Protein AF-A0AAD6VHH3-F1 (afdb_monomer)

Mean predicted aligned error: 19.62 Å

Radius of gyration: 30.26 Å; Cα contacts (8 Å, |Δi|>4): 381; chains: 1; bounding box: 53×114×78 Å

Organism: NCBI:txid153505

Sequence (280 aa):
MLSYKTVFFALLSSSLALPIRRAPEAAPAANIGNFGKCSIPQIEFATGFDGRKETSFQPVDKTSYNHGSAQAIGIITQFICDTLTNSCGADATAKTTCANAQAAANTGAPKTGVQADLFNAVFGIQTNFAAVAAVDDQGNIIAGSTGGSVSVAATAAATTSVAPAAATSAAAAPTAAATTSVAPAAATSAAASSSTGAASSSANVQAFTGALGGISAPAVTPGGKGFIVDGSEFIQEAGALGRSCDEQHNGCANAANAGAGFAVSDCDAQNNACHAAIPA

Secondary structure (DSSP, 8-state):
------------------------PPPPPP-----TTSPPP-EEEEE-GGG-SSEEEEES-TTTS----BSSHHHHHHHHHHHIIIII---HHHHHHHHHHHHHHHHSPTTSHHHHHHHHHHTT----GGGSPPB-TTS-B-TT------------------PPPP-----------------------------------S---------GGG-PPPPEEEETTEEEETTEEESSHHHHHHHHHHHHHHHHHHHHHTT-SS-HHHHHHHHHHHHHTS--

Structure (mmCIF, N/CA/C/O backbone):
data_AF-A0AAD6VHH3-F1
#
_entry.id   AF-A0AAD6VHH3-F1
#
loop_
_atom_site.group_PDB
_atom_site.id
_atom_site.type_symbol
_atom_site.label_atom_id
_atom_site.label_alt_id
_atom_site.label_comp_id
_atom_site.label_asym_id
_atom_site.label_entity_id
_atom_site.label_seq_id
_atom_site.pdbx_PDB_ins_code
_atom_site.Cartn_x
_atom_site.Cartn_y
_atom_site.Cartn_z
_atom_site.occupancy
_atom_site.B_iso_or_equiv
_atom_site.auth_seq_id
_atom_site.auth_comp_id
_atom_site.auth_asym_id
_atom_site.auth_atom_id
_atom_site.pdbx_PDB_model_num
ATOM 1 N N . MET A 1 1 ? 13.495 -91.808 38.664 1.00 45.31 1 MET A N 1
ATOM 2 C CA . MET A 1 1 ? 13.277 -90.484 39.283 1.00 45.31 1 MET A CA 1
ATOM 3 C C . MET A 1 1 ? 14.048 -89.451 38.475 1.00 45.31 1 MET A C 1
ATOM 5 O O . MET A 1 1 ? 15.235 -89.285 38.702 1.00 45.31 1 MET A O 1
ATOM 9 N N . LEU A 1 2 ? 13.415 -88.823 37.484 1.00 40.94 2 LEU A N 1
ATOM 10 C CA . LEU A 1 2 ? 13.990 -87.687 36.760 1.00 40.94 2 LEU A CA 1
ATOM 11 C C . LEU A 1 2 ? 12.837 -86.718 36.486 1.00 40.94 2 LEU A C 1
ATOM 13 O O . LEU A 1 2 ? 11.941 -87.007 35.700 1.00 40.94 2 LEU A O 1
ATOM 17 N N . SER A 1 3 ? 12.803 -85.643 37.269 1.00 55.62 3 SER A N 1
ATOM 18 C CA . SER A 1 3 ? 11.734 -84.648 37.302 1.00 55.62 3 SER A CA 1
ATOM 19 C C . SER A 1 3 ? 12.081 -83.538 36.310 1.00 55.62 3 SER A C 1
ATOM 21 O O . SER A 1 3 ? 12.986 -82.747 36.569 1.00 55.62 3 SER A O 1
ATOM 23 N N . TYR A 1 4 ? 11.418 -83.512 35.151 1.00 45.47 4 TYR A N 1
ATOM 24 C CA . TYR A 1 4 ? 11.570 -82.434 34.172 1.00 45.47 4 TYR A CA 1
ATOM 25 C C . TYR A 1 4 ? 10.613 -81.300 34.544 1.00 45.47 4 TYR A C 1
ATOM 27 O O . TYR A 1 4 ? 9.395 -81.399 34.412 1.00 45.47 4 TYR A O 1
ATOM 35 N N . LYS A 1 5 ? 11.192 -80.237 35.092 1.00 52.03 5 LYS A N 1
ATOM 36 C CA . LYS A 1 5 ? 10.504 -79.048 35.583 1.00 52.03 5 LYS A CA 1
ATOM 37 C C . LYS A 1 5 ? 10.330 -78.090 34.400 1.00 52.03 5 LYS A C 1
ATOM 39 O O . LYS A 1 5 ? 11.276 -77.418 34.001 1.00 52.03 5 LYS A O 1
ATOM 44 N N . THR A 1 6 ? 9.140 -78.076 33.805 1.00 62.44 6 THR A N 1
ATOM 45 C CA . THR A 1 6 ? 8.767 -77.154 32.724 1.00 62.44 6 THR A CA 1
ATOM 46 C C . THR A 1 6 ? 8.760 -75.720 33.256 1.00 62.44 6 THR A C 1
ATOM 48 O O . THR A 1 6 ? 7.946 -75.369 34.108 1.00 62.44 6 THR A O 1
ATOM 51 N N . VAL A 1 7 ? 9.691 -74.895 32.778 1.00 58.44 7 VAL A N 1
ATOM 52 C CA . VAL A 1 7 ? 9.758 -73.461 33.081 1.00 58.44 7 VAL A CA 1
ATOM 53 C C . VAL A 1 7 ? 8.761 -72.733 32.180 1.00 58.44 7 VAL A C 1
ATOM 55 O O . VAL A 1 7 ? 8.926 -72.685 30.964 1.00 58.44 7 VAL A O 1
ATOM 58 N N . PHE A 1 8 ? 7.713 -72.181 32.792 1.00 50.03 8 PHE A N 1
ATOM 59 C CA . PHE A 1 8 ? 6.777 -71.245 32.173 1.00 50.03 8 PHE A CA 1
ATOM 60 C C . PHE A 1 8 ? 7.511 -69.931 31.858 1.00 50.03 8 PHE A C 1
ATOM 62 O O . PHE A 1 8 ? 7.879 -69.192 32.770 1.00 50.03 8 PHE A O 1
ATOM 69 N N . PHE A 1 9 ? 7.722 -69.633 30.575 1.00 48.81 9 PHE A N 1
ATOM 70 C CA . PHE A 1 9 ? 8.203 -68.329 30.116 1.00 48.81 9 PHE A CA 1
ATOM 71 C C . PHE A 1 9 ? 6.983 -67.442 29.832 1.00 48.81 9 PHE A C 1
ATOM 73 O O . PHE A 1 9 ? 6.316 -67.586 28.808 1.00 48.81 9 PHE A O 1
ATOM 80 N N . ALA A 1 10 ? 6.644 -66.564 30.776 1.00 52.03 10 ALA A N 1
ATOM 81 C CA . ALA A 1 10 ? 5.606 -65.557 30.597 1.00 52.03 10 ALA A CA 1
ATOM 82 C C . ALA A 1 10 ? 6.143 -64.424 29.706 1.00 52.03 10 ALA A C 1
ATOM 84 O O . ALA A 1 10 ? 6.984 -63.631 30.127 1.00 52.03 10 ALA A O 1
ATOM 85 N N . LEU A 1 11 ? 5.661 -64.356 28.464 1.00 49.16 11 LEU A N 1
ATOM 86 C CA . LEU A 1 11 ? 5.846 -63.211 27.574 1.00 49.16 11 LEU A CA 1
ATOM 87 C C . LEU A 1 11 ? 5.021 -62.028 28.106 1.00 49.16 11 LEU A C 1
ATOM 89 O O . LEU A 1 11 ? 3.804 -61.978 27.934 1.00 49.16 11 LEU A O 1
ATOM 93 N N . LEU A 1 12 ? 5.688 -61.071 28.757 1.00 50.09 12 LEU A N 1
ATOM 94 C CA . LEU A 1 12 ? 5.129 -59.746 29.026 1.00 50.09 12 LEU A CA 1
ATOM 95 C C . LEU A 1 12 ? 4.994 -58.995 27.692 1.00 50.09 12 LEU A C 1
ATOM 97 O O . LEU A 1 12 ? 5.969 -58.478 27.148 1.00 50.09 12 LEU A O 1
ATOM 101 N N . SER A 1 13 ? 3.772 -58.945 27.165 1.00 56.69 13 SER A N 1
ATOM 102 C CA . SER A 1 13 ? 3.408 -58.098 26.030 1.00 56.69 13 SER A CA 1
ATOM 103 C C . SER A 1 13 ? 3.367 -56.641 26.492 1.00 56.69 13 SER A C 1
ATOM 105 O O . SER A 1 13 ? 2.377 -56.180 27.057 1.00 56.69 13 SER A O 1
ATOM 107 N N . SER A 1 14 ? 4.472 -55.923 26.290 1.00 52.16 14 SER A N 1
ATOM 108 C CA . SER A 1 14 ? 4.551 -54.481 26.515 1.00 52.16 14 SER A CA 1
ATOM 109 C C . SER A 1 14 ? 3.860 -53.764 25.353 1.00 52.16 14 SER A C 1
ATOM 111 O O . SER A 1 14 ? 4.434 -53.587 24.279 1.00 52.16 14 SER A O 1
ATOM 113 N N . SER A 1 15 ? 2.590 -53.409 25.540 1.00 55.38 15 SER A N 1
ATOM 114 C CA . SER A 1 15 ? 1.832 -52.586 24.598 1.00 55.38 15 SER A CA 1
ATOM 115 C C . SER A 1 15 ? 2.354 -51.149 24.638 1.00 55.38 15 SER A C 1
ATOM 117 O O . SER A 1 15 ? 1.947 -50.358 25.487 1.00 55.38 15 SER A O 1
ATOM 119 N N . LEU A 1 16 ? 3.252 -50.796 23.714 1.00 54.09 16 LEU A N 1
ATOM 120 C CA . LEU A 1 16 ? 3.545 -49.396 23.412 1.00 54.09 16 LEU A CA 1
ATOM 121 C C . LEU A 1 16 ? 2.313 -48.788 22.729 1.00 54.09 16 LEU A C 1
ATOM 123 O O . LEU A 1 16 ? 2.059 -49.030 21.551 1.00 54.09 16 LEU A O 1
ATOM 127 N N . ALA A 1 17 ? 1.541 -47.997 23.470 1.00 55.72 17 ALA A N 1
ATOM 128 C CA . ALA A 1 17 ? 0.547 -47.112 22.883 1.00 55.72 17 ALA A CA 1
ATOM 129 C C . ALA A 1 17 ? 1.280 -46.018 22.090 1.00 55.72 17 ALA A C 1
ATOM 131 O O . ALA A 1 17 ? 1.969 -45.175 22.668 1.00 55.72 17 ALA A O 1
ATOM 132 N N . LEU A 1 18 ? 1.159 -46.042 20.760 1.00 51.72 18 LEU A N 1
ATOM 133 C CA . LEU A 1 18 ? 1.604 -44.932 19.923 1.00 51.72 18 LEU A CA 1
ATOM 134 C C . LEU A 1 18 ? 0.732 -43.700 20.228 1.00 51.72 18 LEU A C 1
ATOM 136 O O . LEU A 1 18 ? -0.493 -43.837 20.300 1.00 51.72 18 LEU A O 1
ATOM 140 N N . PRO A 1 19 ? 1.309 -42.492 20.363 1.00 50.59 19 PRO A N 1
ATOM 141 C CA . PRO A 1 19 ? 0.511 -41.280 20.442 1.00 50.59 19 PRO A CA 1
ATOM 142 C C . PRO A 1 19 ? -0.249 -41.103 19.124 1.00 50.59 19 PRO A C 1
ATOM 144 O O . PRO A 1 19 ? 0.349 -41.026 18.047 1.00 50.59 19 PRO A O 1
ATOM 147 N N . ILE A 1 20 ? -1.577 -41.038 19.214 1.00 53.62 20 ILE A N 1
ATOM 148 C CA . ILE A 1 20 ? -2.455 -40.681 18.101 1.00 53.62 20 ILE A CA 1
ATOM 149 C C . ILE A 1 20 ? -2.092 -39.247 17.702 1.00 53.62 20 ILE A C 1
ATOM 151 O O . ILE A 1 20 ? -2.421 -38.291 18.404 1.00 53.62 20 ILE A O 1
ATOM 155 N N . ARG A 1 21 ? -1.361 -39.087 16.594 1.00 58.16 21 ARG A N 1
ATOM 156 C CA . ARG A 1 21 ? -1.107 -37.775 15.995 1.00 58.16 21 ARG A CA 1
ATOM 157 C C . ARG A 1 21 ? -2.435 -37.248 15.463 1.00 58.16 21 ARG A C 1
ATOM 159 O O . ARG A 1 21 ? -2.944 -37.746 14.461 1.00 58.16 21 ARG A O 1
ATOM 166 N N . ARG A 1 22 ? -3.003 -36.266 16.162 1.00 61.22 22 ARG A N 1
ATOM 167 C CA . ARG A 1 22 ? -4.151 -35.488 15.691 1.00 61.22 22 ARG A CA 1
ATOM 168 C C . ARG A 1 22 ? -3.774 -34.863 14.343 1.00 61.22 22 ARG A C 1
ATOM 170 O O . ARG A 1 22 ? -2.715 -34.247 14.232 1.00 61.22 22 ARG A O 1
ATOM 177 N N . ALA A 1 23 ? -4.601 -35.082 13.321 1.00 58.12 23 ALA A N 1
ATOM 178 C CA . ALA A 1 23 ? -4.466 -34.396 12.040 1.00 58.12 23 ALA A CA 1
ATOM 179 C C . ALA A 1 23 ? -4.501 -32.873 12.278 1.00 58.12 23 ALA A C 1
ATOM 181 O O . ALA A 1 23 ? -5.214 -32.440 13.188 1.00 58.12 23 ALA A O 1
ATOM 182 N N . PRO A 1 24 ? -3.742 -32.064 11.516 1.00 50.25 24 PRO A N 1
ATOM 183 C CA . PRO A 1 24 ? -3.828 -30.617 11.628 1.00 50.25 24 PRO A CA 1
ATOM 184 C C . PRO A 1 24 ? -5.257 -30.199 11.277 1.00 50.25 24 PRO A C 1
ATOM 186 O O . PRO A 1 24 ? -5.723 -30.389 10.155 1.00 50.25 24 PRO A O 1
ATOM 189 N N . GLU A 1 25 ? -5.971 -29.689 12.273 1.00 46.47 25 GLU A N 1
ATOM 190 C CA . GLU A 1 25 ? -7.245 -29.011 12.083 1.00 46.47 25 GLU A CA 1
ATOM 191 C C . GLU A 1 25 ? -6.936 -27.756 11.256 1.00 46.47 25 GLU A C 1
ATOM 193 O O . GLU A 1 25 ? -6.044 -26.984 11.618 1.00 46.47 25 GLU A O 1
ATOM 198 N N . ALA A 1 26 ? -7.580 -27.605 10.096 1.00 46.47 26 ALA A N 1
ATOM 199 C CA . ALA A 1 26 ? -7.385 -26.444 9.238 1.00 46.47 26 ALA A CA 1
ATOM 200 C C . ALA A 1 26 ? -7.661 -25.176 10.057 1.00 46.47 26 ALA A C 1
ATOM 202 O O . ALA A 1 26 ? -8.747 -25.030 10.621 1.00 46.47 26 ALA A O 1
ATOM 203 N N . ALA A 1 27 ? -6.671 -24.284 10.152 1.00 49.41 27 ALA A N 1
ATOM 204 C CA . ALA A 1 27 ? -6.859 -22.987 10.785 1.00 49.41 27 ALA A CA 1
ATOM 205 C C . ALA A 1 27 ? -8.067 -22.288 10.132 1.00 49.41 27 ALA A C 1
ATOM 207 O O . ALA A 1 27 ? -8.206 -22.362 8.905 1.00 49.41 27 ALA A O 1
ATOM 208 N N . PRO A 1 28 ? -8.960 -21.645 10.906 1.00 43.81 28 PRO A N 1
ATOM 209 C CA . PRO A 1 28 ? -10.084 -20.930 10.322 1.00 43.81 28 PRO A CA 1
ATOM 210 C C . PRO A 1 28 ? -9.528 -19.872 9.365 1.00 43.81 28 PRO A C 1
ATOM 212 O O . PRO A 1 28 ? -8.623 -19.123 9.732 1.00 43.81 28 PRO A O 1
ATOM 215 N N . ALA A 1 29 ? -10.036 -19.842 8.130 1.00 56.00 29 ALA A N 1
ATOM 216 C CA . ALA A 1 29 ? -9.683 -18.804 7.171 1.00 56.00 29 ALA A CA 1
ATOM 217 C C . ALA A 1 29 ? -9.899 -17.439 7.836 1.00 56.00 29 ALA A C 1
ATOM 219 O O . ALA A 1 29 ? -10.973 -17.182 8.390 1.00 56.00 29 ALA A O 1
ATOM 220 N N . ALA A 1 30 ? -8.866 -16.594 7.832 1.00 67.88 30 ALA A N 1
ATOM 221 C CA . ALA A 1 30 ? -8.979 -15.240 8.348 1.00 67.88 30 ALA A CA 1
ATOM 222 C C . ALA A 1 30 ? -10.165 -14.551 7.657 1.00 67.88 30 ALA A C 1
ATOM 224 O O . ALA A 1 30 ? -10.329 -14.658 6.440 1.00 67.88 30 ALA A O 1
ATOM 225 N N . ASN A 1 31 ? -11.027 -13.883 8.426 1.00 87.06 31 ASN A N 1
ATOM 226 C CA . ASN A 1 31 ? -12.117 -13.112 7.842 1.00 87.06 31 ASN A CA 1
ATOM 227 C C . ASN A 1 31 ? -11.512 -11.884 7.145 1.00 87.06 31 ASN A C 1
ATOM 229 O O . ASN A 1 31 ? -11.207 -10.889 7.795 1.00 87.06 31 ASN A O 1
ATOM 233 N N . ILE A 1 32 ? -11.312 -11.989 5.832 1.00 92.88 32 ILE A N 1
ATOM 234 C CA . ILE A 1 32 ? -10.730 -10.933 4.992 1.00 92.88 32 ILE A CA 1
ATOM 235 C C . ILE A 1 32 ? -11.749 -9.853 4.586 1.00 92.88 32 ILE A C 1
ATOM 237 O O . ILE A 1 32 ? -11.362 -8.855 3.979 1.00 92.88 32 ILE A O 1
ATOM 241 N N . GLY A 1 33 ? -13.025 -10.013 4.960 1.00 95.88 33 GLY A N 1
ATOM 242 C CA . GLY A 1 33 ? -14.134 -9.120 4.615 1.00 95.88 33 GLY A CA 1
ATOM 243 C C . GLY A 1 33 ? -14.850 -9.461 3.304 1.00 95.88 33 GLY A C 1
ATOM 244 O O . GLY A 1 33 ? -14.458 -10.365 2.564 1.00 95.88 33 GLY A O 1
ATOM 245 N N . ASN A 1 34 ? -15.932 -8.732 3.024 1.00 97.12 34 ASN A N 1
ATOM 246 C CA . ASN A 1 34 ? -16.713 -8.811 1.791 1.00 97.12 34 ASN A CA 1
ATOM 247 C C . ASN A 1 34 ? -16.288 -7.711 0.804 1.00 97.12 34 ASN A C 1
ATOM 249 O O . ASN A 1 34 ? -16.451 -6.520 1.070 1.00 97.12 34 ASN A O 1
ATOM 253 N N . PHE A 1 35 ? -15.809 -8.112 -0.373 1.00 97.44 35 PHE A N 1
ATOM 254 C CA . PHE A 1 35 ? -15.361 -7.210 -1.442 1.00 97.44 35 PHE A CA 1
ATOM 255 C C . PHE A 1 35 ? -16.507 -6.675 -2.319 1.00 97.44 35 PHE A C 1
ATOM 257 O O . PHE A 1 35 ? -16.276 -5.978 -3.306 1.00 97.44 35 PHE A O 1
ATOM 264 N N . GLY A 1 36 ? -17.756 -6.957 -1.950 1.00 97.00 36 GLY A N 1
ATOM 265 C CA . GLY A 1 36 ? -18.949 -6.525 -2.660 1.00 97.00 36 GLY A CA 1
ATOM 266 C C . GLY A 1 36 ? -19.070 -7.221 -4.013 1.00 97.00 36 GLY A C 1
ATOM 267 O O . GLY A 1 36 ? -19.063 -8.446 -4.090 1.00 97.00 36 GLY A O 1
ATOM 268 N N . LYS A 1 37 ? -19.210 -6.443 -5.092 1.00 97.62 37 LYS A N 1
ATOM 269 C CA . LYS A 1 37 ? -19.293 -6.992 -6.461 1.00 97.62 37 LYS A CA 1
ATOM 270 C C . LYS A 1 37 ? -17.937 -7.283 -7.108 1.00 97.62 37 LYS A C 1
ATOM 272 O O . LYS A 1 37 ? -17.911 -7.789 -8.225 1.00 97.62 37 LYS A O 1
ATOM 277 N N . CYS A 1 38 ? -16.846 -6.913 -6.449 1.00 98.25 38 CYS A N 1
ATOM 278 C CA . CYS A 1 38 ? -15.504 -7.166 -6.950 1.00 98.25 38 CYS A CA 1
ATOM 279 C C . CYS A 1 38 ? -14.979 -8.505 -6.441 1.00 98.25 38 CYS A C 1
ATOM 281 O O . CYS A 1 38 ? -15.410 -9.007 -5.402 1.00 98.25 38 CYS A O 1
ATOM 283 N N . SER A 1 39 ? -14.039 -9.074 -7.187 1.00 98.12 39 SER A N 1
ATOM 284 C CA . SER A 1 39 ? -13.267 -10.234 -6.756 1.00 98.12 39 SER A CA 1
ATOM 285 C C . SER A 1 39 ? -12.363 -9.901 -5.565 1.00 98.12 39 SER A C 1
ATOM 287 O O . SER A 1 39 ? -12.228 -8.750 -5.154 1.00 98.12 39 SER A O 1
ATOM 289 N N . ILE A 1 40 ? -11.746 -10.930 -4.985 1.00 97.94 40 ILE A N 1
ATOM 290 C CA . ILE A 1 40 ? -10.684 -10.737 -3.997 1.00 97.94 40 ILE A CA 1
ATOM 291 C C . ILE A 1 40 ? -9.475 -10.121 -4.724 1.00 97.94 40 ILE A C 1
ATOM 293 O O . ILE A 1 40 ? -9.073 -10.657 -5.761 1.00 97.94 40 ILE A O 1
ATOM 297 N N . PRO A 1 41 ? -8.878 -9.030 -4.209 1.00 98.38 41 PRO A N 1
ATOM 298 C CA . PRO A 1 41 ? -7.706 -8.426 -4.818 1.00 98.38 41 PRO A CA 1
ATOM 299 C C . PRO A 1 41 ? -6.548 -9.408 -5.010 1.00 98.38 41 PRO A C 1
ATOM 301 O O . PRO A 1 41 ? -6.152 -10.113 -4.084 1.00 98.38 41 PRO A O 1
ATOM 304 N N . GLN A 1 42 ? -5.956 -9.388 -6.201 1.00 98.50 42 GLN A N 1
ATOM 305 C CA . GLN A 1 42 ? -4.727 -10.111 -6.508 1.00 98.50 42 GLN A CA 1
ATOM 306 C C . GLN A 1 42 ? -3.896 -9.298 -7.500 1.00 98.50 42 GLN A C 1
ATOM 308 O O . GLN A 1 42 ? -4.426 -8.772 -8.484 1.00 98.50 42 GLN A O 1
ATOM 313 N N . ILE A 1 43 ? -2.594 -9.209 -7.245 1.00 98.75 43 ILE A N 1
ATOM 314 C CA . ILE A 1 43 ? -1.619 -8.534 -8.102 1.00 98.75 43 ILE A CA 1
ATOM 315 C C . ILE A 1 43 ? -0.676 -9.573 -8.698 1.00 98.75 43 ILE A C 1
ATOM 317 O O . ILE A 1 43 ? -0.208 -10.475 -8.006 1.00 98.75 43 ILE A O 1
ATOM 321 N N . GLU A 1 44 ? -0.365 -9.424 -9.978 1.00 98.31 44 GLU A N 1
ATOM 322 C CA . GLU A 1 44 ? 0.688 -10.179 -10.652 1.00 98.31 44 GLU A CA 1
ATOM 323 C C . GLU A 1 44 ? 1.898 -9.300 -10.973 1.00 98.31 44 GLU A C 1
ATOM 325 O O . GLU A 1 44 ? 1.788 -8.075 -11.065 1.00 98.31 44 GLU A O 1
ATOM 330 N N . PHE A 1 45 ? 3.058 -9.940 -11.135 1.00 98.31 45 PHE A N 1
ATOM 331 C CA . PHE A 1 45 ? 4.326 -9.290 -11.453 1.00 98.31 45 PHE A CA 1
ATOM 332 C C . PHE A 1 45 ? 5.063 -10.057 -12.551 1.00 98.31 45 PHE A C 1
ATOM 334 O O . PHE A 1 45 ? 5.438 -11.216 -12.366 1.00 98.31 45 PHE A O 1
ATOM 341 N N . ALA A 1 46 ? 5.272 -9.407 -13.694 1.00 95.88 46 ALA A N 1
ATOM 342 C CA . ALA A 1 46 ? 5.992 -9.971 -14.832 1.00 95.88 46 ALA A CA 1
ATOM 343 C C . ALA A 1 46 ? 6.464 -8.867 -15.791 1.00 95.88 46 ALA A C 1
ATOM 345 O O . ALA A 1 46 ? 6.159 -7.687 -15.607 1.00 95.88 46 ALA A O 1
ATOM 346 N N . THR A 1 47 ? 7.216 -9.251 -16.822 1.00 95.12 47 THR A N 1
ATOM 347 C CA . THR A 1 47 ? 7.503 -8.401 -17.986 1.00 95.12 47 THR A CA 1
ATOM 348 C C . THR A 1 47 ? 6.374 -8.469 -19.017 1.00 95.12 47 THR A C 1
ATOM 350 O O . THR A 1 47 ? 5.567 -9.399 -19.022 1.00 95.12 47 THR A O 1
ATOM 353 N N . GLY A 1 48 ? 6.333 -7.498 -19.933 1.00 93.19 48 GLY A N 1
ATOM 354 C CA . GLY A 1 48 ? 5.453 -7.536 -21.106 1.00 93.19 48 GLY A CA 1
ATOM 355 C C . GLY A 1 48 ? 4.040 -6.990 -20.891 1.00 93.19 48 GLY A C 1
ATOM 356 O O . GLY A 1 48 ? 3.278 -6.904 -21.857 1.00 93.19 48 GLY A O 1
ATOM 357 N N . PHE A 1 49 ? 3.680 -6.574 -19.674 1.00 95.88 49 PHE A N 1
ATOM 358 C CA . PHE A 1 49 ? 2.393 -5.921 -19.437 1.00 95.88 49 PHE A CA 1
ATOM 359 C C . PHE A 1 49 ? 2.316 -4.571 -20.155 1.00 95.88 49 PHE A C 1
ATOM 361 O O . PHE A 1 49 ? 3.240 -3.764 -20.084 1.00 95.88 49 PHE A O 1
ATOM 368 N N . ASP A 1 50 ? 1.209 -4.327 -20.859 1.00 92.75 50 ASP A N 1
ATOM 369 C CA . ASP A 1 50 ? 0.965 -3.116 -21.661 1.00 92.75 50 ASP A CA 1
ATOM 370 C C . ASP A 1 50 ? 2.100 -2.760 -22.645 1.00 92.75 50 ASP A C 1
ATOM 372 O O . ASP A 1 50 ? 2.318 -1.596 -22.975 1.00 92.75 50 ASP A O 1
ATOM 376 N N . GLY A 1 51 ? 2.845 -3.768 -23.117 1.00 91.75 51 GLY A N 1
ATOM 377 C CA . GLY A 1 51 ? 3.969 -3.582 -24.041 1.00 91.75 51 GLY A CA 1
ATOM 378 C C . GLY A 1 51 ? 5.244 -3.019 -23.400 1.00 91.75 51 GLY A C 1
ATOM 379 O O . GLY A 1 51 ? 6.176 -2.661 -24.124 1.00 91.75 51 GLY A O 1
ATOM 380 N N . ARG A 1 52 ? 5.303 -2.947 -22.065 1.00 92.19 52 ARG A N 1
ATOM 381 C CA . ARG A 1 52 ? 6.490 -2.536 -21.303 1.00 92.19 52 ARG A CA 1
ATOM 382 C C . ARG A 1 52 ? 7.607 -3.572 -21.386 1.00 92.19 52 ARG A C 1
ATOM 384 O O . ARG A 1 52 ? 7.353 -4.774 -21.502 1.00 92.19 52 ARG A O 1
ATOM 391 N N . LYS A 1 53 ? 8.851 -3.098 -21.301 1.00 91.38 53 LYS A N 1
ATOM 392 C CA . LYS A 1 53 ? 10.042 -3.964 -21.266 1.00 91.38 53 LYS A CA 1
ATOM 393 C C . LYS A 1 53 ? 10.397 -4.356 -19.839 1.00 91.38 53 LYS A C 1
ATOM 395 O O . LYS A 1 53 ? 10.822 -5.484 -19.603 1.00 91.38 53 LYS A O 1
ATOM 400 N N . GLU A 1 54 ? 10.203 -3.423 -18.918 1.00 93.12 54 GLU A N 1
ATOM 401 C CA . GLU A 1 54 ? 10.409 -3.596 -17.494 1.00 93.12 54 GLU A CA 1
ATOM 402 C C . GLU A 1 54 ? 9.437 -4.614 -16.892 1.00 93.12 54 GLU A C 1
ATOM 404 O O . GLU A 1 54 ? 8.325 -4.844 -17.387 1.00 93.12 54 GLU A O 1
ATOM 409 N N . THR A 1 55 ? 9.831 -5.191 -15.760 1.00 96.31 55 THR A N 1
ATOM 410 C CA . THR A 1 55 ? 8.863 -5.869 -14.902 1.00 96.31 55 THR A CA 1
ATOM 411 C C . THR A 1 55 ? 7.930 -4.846 -14.276 1.00 96.31 55 THR A C 1
ATOM 413 O O . THR A 1 55 ? 8.364 -3.792 -13.808 1.00 96.31 55 THR A O 1
ATOM 416 N N . SER A 1 56 ? 6.646 -5.166 -14.235 1.00 97.69 56 SER A N 1
ATOM 417 C CA . SER A 1 56 ? 5.619 -4.280 -13.703 1.00 97.69 56 SER A CA 1
ATOM 418 C C . SER A 1 56 ? 4.519 -5.068 -12.998 1.00 97.69 56 SER A C 1
ATOM 420 O O . SER A 1 56 ? 4.395 -6.283 -13.151 1.00 97.69 56 SER A O 1
ATOM 422 N N . PHE A 1 57 ? 3.755 -4.358 -12.175 1.00 98.56 57 PHE A N 1
ATOM 423 C CA . PHE A 1 57 ? 2.633 -4.876 -11.407 1.00 98.56 57 PHE A CA 1
ATOM 424 C C . PHE A 1 57 ? 1.328 -4.569 -12.127 1.00 98.56 57 PHE A C 1
ATOM 426 O O . PHE A 1 57 ? 1.171 -3.463 -12.648 1.00 98.56 57 PHE A O 1
ATOM 433 N N . GLN A 1 58 ? 0.365 -5.486 -12.091 1.00 98.31 58 GLN A N 1
ATOM 434 C CA . GLN A 1 58 ? -1.009 -5.188 -12.492 1.00 98.31 58 GLN A CA 1
ATOM 435 C C . GLN A 1 58 ? -2.035 -6.023 -11.714 1.00 98.31 58 GLN A C 1
ATOM 437 O O . GLN A 1 58 ? -1.676 -7.073 -11.179 1.00 98.31 58 GLN A O 1
ATOM 442 N N . PRO A 1 59 ? -3.309 -5.594 -11.647 1.00 98.38 59 PRO A N 1
ATOM 443 C CA . PRO A 1 59 ? -4.368 -6.432 -11.100 1.00 98.38 59 PRO A CA 1
ATOM 444 C C . PRO A 1 59 ? -4.606 -7.652 -11.992 1.00 98.38 59 PRO A C 1
ATOM 446 O O . PRO A 1 59 ? -4.703 -7.503 -13.210 1.00 98.38 59 PRO A O 1
ATOM 449 N N . VAL A 1 60 ? -4.761 -8.832 -11.393 1.00 98.25 60 VAL A N 1
ATOM 450 C CA . VAL A 1 60 ? -5.100 -10.062 -12.132 1.00 98.25 60 VAL A CA 1
ATOM 451 C C . VAL A 1 60 ? -6.516 -9.967 -12.702 1.00 98.25 60 VAL A C 1
ATOM 453 O O . VAL A 1 60 ? -6.746 -10.229 -13.882 1.00 98.25 60 VAL A O 1
ATOM 456 N N . ASP A 1 61 ? -7.478 -9.540 -11.881 1.00 97.75 61 ASP A N 1
ATOM 457 C CA . ASP A 1 61 ? -8.850 -9.326 -12.332 1.00 97.75 61 ASP A CA 1
ATOM 458 C C . ASP A 1 61 ? -9.060 -7.896 -12.843 1.00 97.75 61 ASP A C 1
ATOM 460 O O . ASP A 1 61 ? -9.425 -6.979 -12.103 1.00 97.75 61 ASP A O 1
ATOM 464 N N . LYS A 1 62 ? -8.897 -7.734 -14.155 1.00 96.19 62 LYS A N 1
ATOM 465 C CA . LYS A 1 62 ? -9.142 -6.473 -14.864 1.00 96.19 62 LYS A CA 1
ATOM 466 C C . LYS A 1 62 ? -10.628 -6.110 -14.979 1.00 96.19 62 LYS A C 1
ATOM 468 O O . LYS A 1 62 ? -10.929 -4.983 -15.361 1.00 96.19 62 LYS A O 1
ATOM 473 N N . THR A 1 63 ? -11.558 -7.019 -14.666 1.00 97.25 63 THR A N 1
ATOM 474 C CA . THR A 1 63 ? -12.993 -6.684 -14.648 1.00 97.25 63 THR A CA 1
ATOM 475 C C . THR A 1 63 ? -13.389 -5.959 -13.370 1.00 97.25 63 THR A C 1
ATOM 477 O O . THR A 1 63 ? -14.096 -4.955 -13.444 1.00 97.25 63 THR A O 1
ATOM 480 N N . SER A 1 64 ? -12.880 -6.402 -12.218 1.00 96.50 64 SER A N 1
ATOM 481 C CA . SER A 1 64 ? -13.065 -5.695 -10.943 1.00 96.50 64 SER A CA 1
ATOM 482 C C . SER A 1 64 ? -12.145 -4.483 -10.814 1.00 96.50 64 SER A C 1
ATOM 484 O O . SER A 1 64 ? -12.560 -3.442 -10.311 1.00 96.50 64 SER A O 1
ATOM 486 N N . TYR A 1 65 ? -10.903 -4.608 -11.292 1.00 97.88 65 TYR A N 1
ATOM 487 C CA . TYR A 1 65 ? -9.841 -3.623 -11.112 1.00 97.88 65 TYR A CA 1
ATOM 488 C C . TYR A 1 65 ? -9.230 -3.242 -12.462 1.00 97.88 65 TYR A C 1
ATOM 490 O O . TYR A 1 65 ? -8.102 -3.616 -12.791 1.00 97.88 65 TYR A O 1
ATOM 498 N N . ASN A 1 66 ? -9.984 -2.495 -13.270 1.00 96.19 66 ASN A N 1
ATOM 499 C CA . ASN A 1 66 ? -9.538 -2.069 -14.595 1.00 96.19 66 ASN A CA 1
ATOM 500 C C . ASN A 1 66 ? -8.470 -0.966 -14.506 1.00 96.19 66 ASN A C 1
ATOM 502 O O . ASN A 1 66 ? -8.765 0.224 -14.619 1.00 96.19 66 ASN A O 1
ATOM 506 N N . HIS A 1 67 ? -7.227 -1.380 -14.290 1.00 95.50 67 HIS A N 1
ATOM 507 C CA . HIS A 1 67 ? -6.058 -0.514 -14.280 1.00 95.50 67 HIS A CA 1
ATOM 508 C C . HIS A 1 67 ? -4.925 -1.159 -15.069 1.00 95.50 67 HIS A C 1
ATOM 510 O O . HIS A 1 67 ? -4.740 -2.379 -15.024 1.00 95.50 67 HIS A O 1
ATOM 516 N N . GLY A 1 68 ? -4.161 -0.340 -15.790 1.00 94.00 68 GLY A N 1
ATOM 517 C CA . GLY A 1 68 ? -2.951 -0.774 -16.486 1.00 94.00 68 GLY A CA 1
ATOM 518 C C . GLY A 1 68 ? -1.838 -1.197 -15.525 1.00 94.00 68 GLY A C 1
ATOM 519 O O . GLY A 1 68 ? -1.992 -1.195 -14.302 1.00 94.00 68 GLY A O 1
ATOM 520 N N . SER A 1 69 ? -0.701 -1.562 -16.086 1.00 96.94 69 SER A N 1
ATOM 521 C CA . SER A 1 69 ? 0.494 -1.931 -15.358 1.00 96.94 69 SER A CA 1
ATOM 522 C C . SER A 1 69 ? 1.273 -0.703 -14.899 1.00 96.94 69 SER A C 1
ATOM 524 O O . SER A 1 69 ? 1.325 0.339 -15.567 1.00 96.94 69 SER A O 1
ATOM 526 N N . ALA A 1 70 ? 1.906 -0.834 -13.739 1.00 96.31 70 ALA A N 1
ATOM 527 C CA . ALA A 1 70 ? 2.782 0.180 -13.176 1.00 96.31 70 ALA A CA 1
ATOM 528 C C . ALA A 1 70 ? 4.042 -0.466 -12.600 1.00 96.31 70 ALA A C 1
ATOM 530 O O . ALA A 1 70 ? 3.996 -1.557 -12.040 1.00 96.31 70 ALA A O 1
ATOM 531 N N . GLN A 1 71 ? 5.177 0.225 -12.699 1.00 93.62 71 GLN A N 1
ATOM 532 C CA . GLN A 1 71 ? 6.434 -0.244 -12.106 1.00 93.62 71 GLN A CA 1
ATOM 533 C C . GLN A 1 71 ? 6.462 -0.057 -10.578 1.00 93.62 71 GLN A C 1
ATOM 535 O O . GLN A 1 71 ? 7.176 -0.765 -9.876 1.00 93.62 71 GLN A O 1
ATOM 540 N N . ALA A 1 72 ? 5.684 0.891 -10.049 1.00 93.56 72 ALA A N 1
ATOM 541 C CA . ALA A 1 72 ? 5.545 1.120 -8.616 1.00 93.56 72 ALA A CA 1
ATOM 542 C C . ALA A 1 72 ? 4.254 0.470 -8.105 1.00 93.56 72 ALA A C 1
ATOM 544 O O . ALA A 1 72 ? 3.159 0.870 -8.508 1.00 93.56 72 ALA A O 1
ATOM 545 N N . ILE A 1 73 ? 4.376 -0.498 -7.190 1.00 96.94 73 ILE A N 1
ATOM 546 C CA . ILE A 1 73 ? 3.219 -1.244 -6.676 1.00 96.94 73 ILE A CA 1
ATOM 547 C C . ILE A 1 73 ? 2.195 -0.347 -5.971 1.00 96.94 73 ILE A C 1
ATOM 549 O O . ILE A 1 73 ? 1.001 -0.614 -6.064 1.00 96.94 73 ILE A O 1
ATOM 553 N N . GLY A 1 74 ? 2.644 0.750 -5.347 1.00 94.88 74 GLY A N 1
ATOM 554 C CA . GLY A 1 74 ? 1.776 1.705 -4.655 1.00 94.88 74 GLY A CA 1
ATOM 555 C C . GLY A 1 74 ? 0.671 2.279 -5.545 1.00 94.88 74 GLY A C 1
ATOM 556 O O . GLY A 1 74 ? -0.427 2.522 -5.065 1.00 94.88 74 GLY A O 1
ATOM 557 N N . ILE A 1 75 ? 0.910 2.422 -6.854 1.00 96.19 75 ILE A N 1
ATOM 558 C CA . ILE A 1 75 ? -0.115 2.890 -7.801 1.00 96.19 75 ILE A CA 1
ATOM 559 C C . ILE A 1 75 ? -1.222 1.843 -7.966 1.00 96.19 75 ILE A C 1
ATOM 561 O O . ILE A 1 75 ? -2.406 2.173 -7.938 1.00 96.19 75 ILE A O 1
ATOM 565 N N . ILE A 1 76 ? -0.837 0.571 -8.106 1.00 98.19 76 ILE A N 1
ATOM 566 C CA . ILE A 1 76 ? -1.780 -0.536 -8.287 1.00 98.19 76 ILE A CA 1
ATOM 567 C C . ILE A 1 76 ? -2.575 -0.771 -7.006 1.00 98.19 76 ILE A C 1
ATOM 569 O O . ILE A 1 76 ? -3.797 -0.896 -7.050 1.00 98.19 76 ILE A O 1
ATOM 573 N N . THR A 1 77 ? -1.901 -0.803 -5.858 1.00 98.19 77 THR A N 1
ATOM 574 C CA . THR A 1 77 ? -2.555 -1.075 -4.578 1.00 98.19 77 THR A CA 1
ATOM 575 C C . THR A 1 77 ? -3.446 0.086 -4.144 1.00 98.19 77 THR A C 1
ATOM 577 O O . THR A 1 77 ? -4.534 -0.167 -3.630 1.00 98.19 77 THR A O 1
ATOM 580 N N . GLN A 1 78 ? -3.057 1.344 -4.392 1.00 97.75 78 GLN A N 1
ATOM 581 C CA . GLN A 1 78 ? -3.922 2.513 -4.184 1.00 97.75 78 GLN A CA 1
ATOM 582 C C . GLN A 1 78 ? -5.196 2.405 -5.020 1.00 97.75 78 GLN A C 1
ATOM 584 O O . GLN A 1 78 ? -6.296 2.417 -4.468 1.00 97.75 78 GLN A O 1
ATOM 589 N N . PHE A 1 79 ? -5.051 2.184 -6.329 1.00 98.31 79 PHE A N 1
ATOM 590 C CA . PHE A 1 79 ? -6.194 2.032 -7.224 1.00 98.31 79 PHE A CA 1
ATOM 591 C C . PHE A 1 79 ? -7.139 0.906 -6.784 1.00 98.31 79 PHE A C 1
ATOM 593 O O . PHE A 1 79 ? -8.357 1.089 -6.779 1.00 98.31 79 PHE A O 1
ATOM 600 N N . ILE A 1 80 ? -6.604 -0.259 -6.405 1.00 98.62 80 ILE A N 1
ATOM 601 C CA . ILE A 1 80 ? -7.412 -1.394 -5.948 1.00 98.62 80 ILE A CA 1
ATOM 602 C C . ILE A 1 80 ? -8.233 -1.008 -4.711 1.00 98.62 80 ILE A C 1
ATOM 604 O O . ILE A 1 80 ? -9.451 -1.203 -4.708 1.00 98.62 80 ILE A O 1
ATOM 608 N N . CYS A 1 81 ? -7.608 -0.432 -3.679 1.00 98.00 81 CYS A N 1
ATOM 609 C CA . CYS A 1 81 ? -8.317 -0.091 -2.443 1.00 98.00 81 CYS A CA 1
ATOM 610 C C . CYS A 1 81 ? -9.314 1.067 -2.631 1.00 98.00 81 CYS A C 1
ATOM 612 O O . CYS A 1 81 ? -10.408 1.044 -2.053 1.00 98.00 81 CYS A O 1
ATOM 614 N N . ASP A 1 82 ? -9.012 2.023 -3.510 1.00 97.69 82 ASP A N 1
ATOM 615 C CA . ASP A 1 82 ? -9.969 3.059 -3.909 1.00 97.69 82 ASP A CA 1
ATOM 616 C C . ASP A 1 82 ? -11.154 2.458 -4.665 1.00 97.69 82 ASP A C 1
ATOM 618 O O . ASP A 1 82 ? -12.306 2.828 -4.429 1.00 97.69 82 ASP A O 1
ATOM 622 N N . THR A 1 83 ? -10.906 1.486 -5.541 1.00 98.12 83 THR A N 1
ATOM 623 C CA . THR A 1 83 ? -11.959 0.795 -6.294 1.00 98.12 83 THR A CA 1
ATOM 624 C C . THR A 1 83 ? -12.883 0.020 -5.357 1.00 98.12 83 THR A C 1
ATOM 626 O O . THR A 1 83 ? -14.106 0.093 -5.514 1.00 98.12 83 THR A O 1
ATOM 629 N N . LEU A 1 84 ? -12.336 -0.629 -4.320 1.00 97.69 84 LEU A N 1
ATOM 630 C CA . LEU A 1 84 ? -13.130 -1.283 -3.272 1.00 97.69 84 LEU A CA 1
ATOM 631 C C . LEU A 1 84 ? -14.104 -0.318 -2.587 1.00 97.69 84 LEU A C 1
ATOM 633 O O . LEU A 1 84 ? -15.266 -0.662 -2.345 1.00 97.69 84 LEU A O 1
ATOM 637 N N . THR A 1 85 ? -13.638 0.900 -2.312 1.00 94.56 85 THR A N 1
ATOM 638 C CA . THR A 1 85 ? -14.421 1.938 -1.637 1.00 94.56 85 THR A CA 1
ATOM 639 C C . THR A 1 85 ? -15.467 2.569 -2.540 1.00 94.56 85 THR A C 1
ATOM 641 O O . THR A 1 85 ? -16.622 2.695 -2.134 1.00 94.56 85 THR A O 1
ATOM 644 N N . ASN A 1 86 ? -15.075 2.948 -3.752 1.00 95.50 86 ASN A N 1
ATOM 645 C CA . ASN A 1 86 ? -15.890 3.787 -4.624 1.00 95.50 86 ASN A CA 1
ATOM 646 C C . ASN A 1 86 ? -16.831 2.978 -5.514 1.00 95.50 86 ASN A C 1
ATOM 648 O O . ASN A 1 86 ? -17.941 3.416 -5.810 1.00 95.50 86 ASN A O 1
ATOM 652 N N . SER A 1 87 ? -16.390 1.796 -5.941 1.00 97.25 87 SER A N 1
ATOM 653 C CA . SER A 1 87 ? -17.082 1.029 -6.972 1.00 97.25 87 SER A CA 1
ATOM 654 C C . SER A 1 87 ? -17.569 -0.309 -6.462 1.00 97.25 87 SER A C 1
ATOM 656 O O . SER A 1 87 ? -18.691 -0.674 -6.776 1.00 97.25 87 SER A O 1
ATOM 658 N N . CYS A 1 88 ? -16.800 -1.050 -5.669 1.00 97.50 88 CYS A N 1
ATOM 659 C CA . CYS A 1 88 ? -17.150 -2.436 -5.353 1.00 97.50 88 CYS A CA 1
ATOM 660 C C . CYS A 1 88 ? -18.256 -2.581 -4.303 1.00 97.50 88 CYS A C 1
ATOM 662 O O . CYS A 1 88 ? -18.965 -3.586 -4.308 1.00 97.50 88 CYS A O 1
ATOM 664 N N . GLY A 1 89 ? -18.443 -1.578 -3.441 1.00 95.94 89 GLY A N 1
ATOM 665 C CA . GLY A 1 89 ? -19.338 -1.693 -2.287 1.00 95.94 89 GLY A CA 1
ATOM 666 C C . GLY A 1 89 ? -18.779 -2.643 -1.227 1.00 95.94 89 GLY A C 1
ATOM 667 O O . GLY A 1 89 ? -19.542 -3.380 -0.609 1.00 95.94 89 GLY A O 1
ATOM 668 N N . ALA A 1 90 ? -17.453 -2.654 -1.065 1.00 97.69 90 ALA A N 1
ATOM 669 C CA . ALA A 1 90 ? -16.785 -3.476 -0.070 1.00 97.69 90 ALA A CA 1
ATOM 670 C C . ALA A 1 90 ? -17.170 -3.048 1.355 1.00 97.69 90 ALA A C 1
ATOM 672 O O . ALA A 1 90 ? -17.413 -1.862 1.618 1.00 97.69 90 ALA A O 1
ATOM 673 N N . ASP A 1 91 ? -17.206 -4.007 2.275 1.00 97.00 91 ASP A N 1
ATOM 674 C CA . ASP A 1 91 ? -17.446 -3.730 3.687 1.00 97.00 91 ASP A CA 1
ATOM 675 C C . ASP A 1 91 ? -16.212 -3.121 4.378 1.00 97.00 91 ASP A C 1
ATOM 677 O O . ASP A 1 91 ? -15.138 -2.962 3.791 1.00 97.00 91 ASP A O 1
ATOM 681 N N . ALA A 1 92 ? -16.380 -2.720 5.640 1.00 94.75 92 ALA A N 1
ATOM 682 C CA . ALA A 1 92 ? -15.299 -2.118 6.416 1.00 94.75 92 ALA A CA 1
ATOM 683 C C . ALA A 1 92 ? -14.114 -3.079 6.604 1.00 94.75 92 ALA A C 1
ATOM 685 O O . ALA A 1 92 ? -12.967 -2.648 6.524 1.00 94.75 92 ALA A O 1
ATOM 686 N N . THR A 1 93 ? -14.378 -4.374 6.796 1.00 94.88 93 THR A N 1
ATOM 687 C CA . THR A 1 93 ? -13.336 -5.388 6.974 1.00 94.88 93 THR A CA 1
ATOM 688 C C . THR A 1 93 ? -12.493 -5.532 5.711 1.00 94.88 93 THR A C 1
ATOM 690 O O . THR A 1 93 ? -11.273 -5.510 5.804 1.00 94.88 93 THR A O 1
ATOM 693 N N . ALA A 1 94 ? -13.104 -5.585 4.528 1.00 96.62 94 ALA A N 1
ATOM 694 C CA . ALA A 1 94 ? -12.402 -5.684 3.252 1.00 96.62 94 ALA A CA 1
ATOM 695 C C . ALA A 1 94 ? -11.558 -4.439 2.956 1.00 96.62 94 ALA A C 1
ATOM 697 O O . ALA A 1 94 ? -10.446 -4.553 2.438 1.00 96.62 94 ALA A O 1
ATOM 698 N N . LYS A 1 95 ? -12.046 -3.247 3.325 1.00 95.25 95 LYS A N 1
ATOM 699 C CA . LYS A 1 95 ? -11.271 -2.001 3.214 1.00 95.25 95 LYS A CA 1
ATOM 700 C C . LYS A 1 95 ? -10.048 -2.015 4.130 1.00 95.25 95 LYS A C 1
ATOM 702 O O . LYS A 1 95 ? -8.952 -1.715 3.663 1.00 95.25 95 LYS A O 1
ATOM 707 N N . THR A 1 96 ? -10.212 -2.427 5.388 1.00 93.00 96 THR A N 1
ATOM 708 C CA . THR A 1 96 ? -9.094 -2.586 6.331 1.00 93.00 96 THR A CA 1
ATOM 709 C C . THR A 1 96 ? -8.102 -3.642 5.850 1.00 93.00 96 THR A C 1
ATOM 711 O O . THR A 1 96 ? -6.901 -3.393 5.843 1.00 93.00 96 THR A O 1
ATOM 714 N N . THR A 1 97 ? -8.578 -4.793 5.370 1.00 95.19 97 THR A N 1
ATOM 715 C CA . THR A 1 97 ? -7.716 -5.831 4.789 1.00 95.19 97 THR A CA 1
ATOM 716 C C . THR A 1 97 ? -6.922 -5.292 3.599 1.00 95.19 97 THR A C 1
ATOM 718 O O . THR A 1 97 ? -5.733 -5.574 3.483 1.00 95.19 97 THR A O 1
ATOM 721 N N . CYS A 1 98 ? -7.532 -4.463 2.747 1.00 97.69 98 CYS A N 1
ATOM 722 C CA . CYS A 1 98 ? -6.832 -3.843 1.623 1.00 97.69 98 CYS A CA 1
ATOM 723 C C . CYS A 1 98 ? -5.748 -2.853 2.070 1.00 97.69 98 CYS A C 1
ATOM 725 O O . CYS A 1 98 ? -4.640 -2.888 1.536 1.00 97.69 98 CYS A O 1
ATOM 727 N N . ALA A 1 99 ? -6.022 -2.029 3.086 1.00 94.56 99 ALA A N 1
ATOM 728 C CA . ALA A 1 99 ? -5.019 -1.143 3.679 1.00 94.56 99 ALA A CA 1
ATOM 729 C C . ALA A 1 99 ? -3.850 -1.935 4.302 1.00 94.56 99 ALA A C 1
ATOM 731 O O . ALA A 1 99 ? -2.684 -1.593 4.108 1.00 94.56 99 ALA A O 1
ATOM 732 N N . ASN A 1 100 ? -4.138 -3.059 4.963 1.00 91.19 100 ASN A N 1
ATOM 733 C CA . ASN A 1 100 ? -3.105 -3.958 5.483 1.00 91.19 100 ASN A CA 1
ATOM 734 C C . ASN A 1 100 ? -2.275 -4.587 4.354 1.00 91.19 100 ASN A C 1
ATOM 736 O O . ASN A 1 100 ? -1.059 -4.711 4.476 1.00 91.19 100 ASN A O 1
ATOM 740 N N . ALA A 1 101 ? -2.910 -4.951 3.238 1.00 96.00 101 ALA A N 1
ATOM 741 C CA . ALA A 1 101 ? -2.220 -5.474 2.064 1.00 96.00 101 ALA A CA 1
ATOM 742 C C . ALA A 1 101 ? -1.318 -4.418 1.406 1.00 96.00 101 ALA A C 1
ATOM 744 O O . ALA A 1 101 ? -0.195 -4.733 1.014 1.00 96.00 101 ALA A O 1
ATOM 745 N N . GLN A 1 102 ? -1.767 -3.160 1.334 1.00 96.31 102 GLN A N 1
ATOM 746 C CA . GLN A 1 102 ? -0.936 -2.024 0.919 1.00 96.31 102 GLN A CA 1
ATOM 747 C C . GLN A 1 102 ? 0.296 -1.873 1.816 1.00 96.31 102 GLN A C 1
ATOM 749 O O . GLN A 1 102 ? 1.417 -1.800 1.311 1.00 96.31 102 GLN A O 1
ATOM 754 N N . ALA A 1 103 ? 0.100 -1.865 3.136 1.00 86.94 103 ALA A N 1
ATOM 755 C CA . ALA A 1 103 ? 1.192 -1.756 4.096 1.00 86.94 103 ALA A CA 1
ATOM 756 C C . ALA A 1 103 ? 2.183 -2.922 3.954 1.00 86.94 103 ALA A C 1
ATOM 758 O O . ALA A 1 103 ? 3.388 -2.694 3.859 1.00 86.94 103 ALA A O 1
ATOM 759 N N . ALA A 1 104 ? 1.685 -4.157 3.837 1.00 85.50 104 ALA A N 1
ATOM 760 C CA . ALA A 1 104 ? 2.515 -5.339 3.621 1.00 85.50 104 ALA A CA 1
ATOM 761 C C . ALA A 1 104 ? 3.357 -5.215 2.341 1.00 85.50 104 ALA A C 1
ATOM 763 O O . ALA A 1 104 ? 4.571 -5.412 2.387 1.00 85.50 104 ALA A O 1
ATOM 764 N N . ALA A 1 105 ? 2.752 -4.811 1.221 1.00 95.94 105 ALA A N 1
ATOM 765 C CA . ALA A 1 105 ? 3.453 -4.597 -0.046 1.00 95.94 105 ALA A CA 1
ATOM 766 C C . ALA A 1 105 ? 4.609 -3.585 0.068 1.00 95.94 105 ALA A C 1
ATOM 768 O O . ALA A 1 105 ? 5.666 -3.766 -0.545 1.00 95.94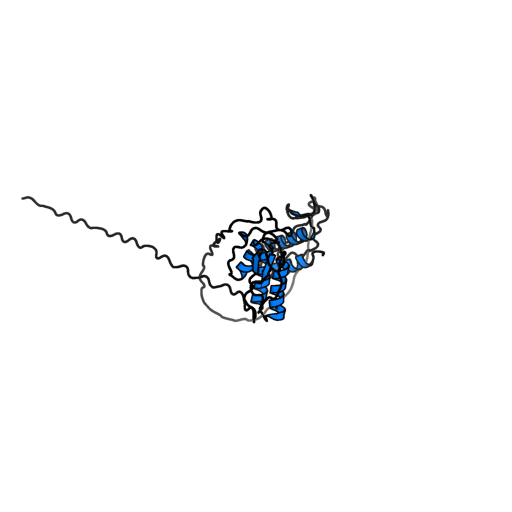 105 ALA A O 1
ATOM 769 N N . ASN A 1 106 ? 4.430 -2.536 0.876 1.00 92.00 106 ASN A N 1
ATOM 770 C CA . ASN A 1 106 ? 5.430 -1.486 1.085 1.00 92.00 106 ASN A CA 1
ATOM 771 C C . ASN A 1 106 ? 6.648 -1.953 1.899 1.00 92.00 106 ASN A C 1
ATOM 773 O O . ASN A 1 106 ? 7.695 -1.316 1.827 1.00 92.00 106 ASN A O 1
ATOM 777 N N . THR A 1 107 ? 6.550 -3.076 2.620 1.00 88.56 107 THR A N 1
ATOM 778 C CA . THR A 1 107 ? 7.702 -3.676 3.322 1.00 88.56 107 THR A CA 1
ATOM 779 C C . THR A 1 107 ? 8.622 -4.481 2.400 1.00 88.56 107 THR A C 1
ATOM 781 O O . THR A 1 107 ? 9.768 -4.763 2.753 1.00 88.56 107 THR A O 1
ATOM 784 N N . GLY A 1 108 ? 8.139 -4.861 1.212 1.00 87.12 108 GLY A N 1
ATOM 785 C CA . GLY A 1 108 ? 8.915 -5.618 0.236 1.00 87.12 108 GLY A CA 1
ATOM 786 C C . GLY A 1 108 ? 9.959 -4.765 -0.480 1.00 87.12 108 GLY A C 1
ATOM 787 O O . GLY A 1 108 ? 9.814 -3.550 -0.614 1.00 87.12 108 GLY A O 1
ATOM 788 N N . ALA A 1 109 ? 10.999 -5.418 -1.006 1.00 87.56 109 ALA A N 1
ATOM 789 C CA . ALA A 1 109 ? 12.021 -4.745 -1.802 1.00 87.56 109 ALA A CA 1
ATOM 790 C C . ALA A 1 109 ? 11.375 -4.004 -2.998 1.00 87.56 109 ALA A C 1
ATOM 792 O O . ALA A 1 109 ? 10.677 -4.647 -3.794 1.00 87.56 109 ALA A O 1
ATOM 793 N N . PRO A 1 110 ? 11.588 -2.681 -3.150 1.00 89.62 110 PRO A N 1
ATOM 794 C CA . PRO A 1 110 ? 10.912 -1.889 -4.171 1.00 89.62 110 PRO A CA 1
ATOM 795 C C . PRO A 1 110 ? 11.131 -2.414 -5.591 1.00 89.62 110 PRO A C 1
ATOM 797 O O . PRO A 1 110 ? 12.248 -2.778 -5.954 1.00 89.62 110 PRO A O 1
ATOM 800 N N . LYS A 1 111 ? 10.073 -2.378 -6.410 1.00 89.00 111 LYS A N 1
ATOM 801 C CA . LYS A 1 111 ? 10.061 -2.797 -7.826 1.00 89.00 111 LYS A CA 1
ATOM 802 C C . LYS A 1 111 ? 10.350 -4.287 -8.053 1.00 89.00 111 LYS A C 1
ATOM 804 O O . LYS A 1 111 ? 10.690 -4.682 -9.165 1.00 89.00 111 LYS A O 1
ATOM 809 N N . THR A 1 112 ? 10.195 -5.116 -7.023 1.00 94.25 112 THR A N 1
ATOM 810 C CA . THR A 1 112 ? 10.377 -6.570 -7.122 1.00 94.25 112 THR A CA 1
ATOM 811 C C . THR A 1 112 ? 9.074 -7.315 -6.864 1.00 94.25 112 THR A C 1
ATOM 813 O O . THR A 1 112 ? 8.170 -6.814 -6.190 1.00 94.25 112 THR A O 1
ATOM 816 N N . GLY A 1 113 ? 9.003 -8.561 -7.334 1.00 94.62 113 GLY A N 1
ATOM 817 C CA . GLY A 1 113 ? 7.848 -9.426 -7.120 1.00 94.62 113 GLY A CA 1
ATOM 818 C C . GLY A 1 113 ? 7.508 -9.686 -5.649 1.00 94.62 113 GLY A C 1
ATOM 819 O O . GLY A 1 113 ? 6.350 -9.952 -5.339 1.00 94.62 113 GLY A O 1
ATOM 820 N N . VAL A 1 114 ? 8.465 -9.499 -4.731 1.00 95.69 114 VAL A N 1
ATOM 821 C CA . VAL A 1 114 ? 8.247 -9.617 -3.278 1.00 95.69 114 VAL A CA 1
ATOM 822 C C . VAL A 1 114 ? 7.088 -8.732 -2.812 1.00 95.69 114 VAL A C 1
ATOM 824 O O . VAL A 1 114 ? 6.303 -9.144 -1.964 1.00 95.69 114 VAL A O 1
ATOM 827 N N . GLN A 1 115 ? 6.936 -7.531 -3.379 1.00 97.12 115 GLN A N 1
ATOM 828 C CA . GLN A 1 115 ? 5.852 -6.634 -2.978 1.00 97.12 115 GLN A CA 1
ATOM 829 C C . GLN A 1 115 ? 4.470 -7.193 -3.354 1.00 97.12 115 GLN A C 1
ATOM 831 O O . GLN A 1 115 ? 3.523 -7.064 -2.580 1.00 97.12 115 GLN A O 1
ATOM 836 N N . ALA A 1 116 ? 4.357 -7.843 -4.519 1.00 98.12 116 ALA A N 1
ATOM 837 C CA . ALA A 1 116 ? 3.123 -8.502 -4.944 1.00 98.12 116 ALA A CA 1
ATOM 838 C C . ALA A 1 116 ? 2.835 -9.743 -4.090 1.00 98.12 116 ALA A C 1
ATOM 840 O O . ALA A 1 116 ? 1.692 -9.954 -3.697 1.00 98.12 116 ALA A O 1
ATOM 841 N N . ASP A 1 117 ? 3.867 -10.518 -3.743 1.00 98.12 117 ASP A N 1
ATOM 842 C CA . ASP A 1 117 ? 3.724 -11.671 -2.850 1.00 98.12 117 ASP A CA 1
ATOM 843 C C . ASP A 1 117 ? 3.193 -11.263 -1.472 1.00 98.12 117 ASP A C 1
ATOM 845 O O . ASP A 1 117 ? 2.261 -11.884 -0.963 1.00 98.12 117 ASP A O 1
ATOM 849 N N . LEU A 1 118 ? 3.733 -10.187 -0.893 1.00 96.88 118 LEU A N 1
ATOM 850 C CA . LEU A 1 118 ? 3.286 -9.660 0.398 1.00 96.88 118 LEU A CA 1
ATOM 851 C C . LEU A 1 118 ? 1.850 -9.130 0.342 1.00 96.88 118 LEU A C 1
ATOM 853 O O . LEU A 1 118 ? 1.075 -9.388 1.260 1.00 96.88 118 LEU A O 1
ATOM 857 N N . PHE A 1 119 ? 1.475 -8.444 -0.742 1.00 98.50 119 PHE A N 1
ATOM 858 C CA . PHE A 1 119 ? 0.095 -8.012 -0.963 1.00 98.50 119 PHE A CA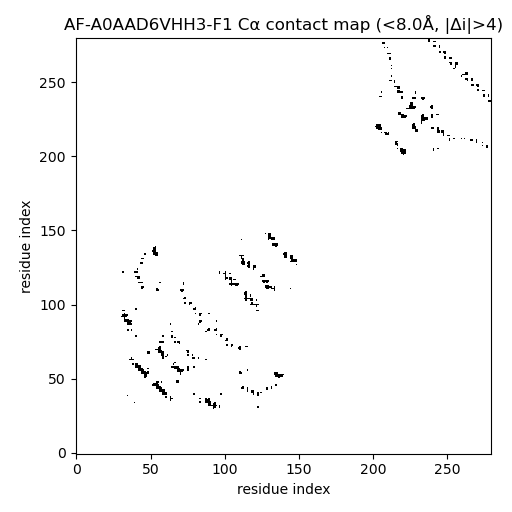 1
ATOM 859 C C . PHE A 1 119 ? -0.865 -9.209 -1.036 1.00 98.50 119 PHE A C 1
ATOM 861 O O . PHE A 1 119 ? -1.853 -9.271 -0.307 1.00 98.50 119 PHE A O 1
ATOM 868 N N . ASN A 1 120 ? -0.556 -10.183 -1.897 1.00 98.31 120 ASN A N 1
ATOM 869 C CA . ASN A 1 120 ? -1.396 -11.354 -2.147 1.00 98.31 120 ASN A CA 1
ATOM 870 C C . ASN A 1 120 ? -1.550 -12.230 -0.894 1.00 98.31 120 ASN A C 1
ATOM 872 O O . ASN A 1 120 ? -2.639 -12.748 -0.628 1.00 98.31 120 ASN A O 1
ATOM 876 N N . ALA A 1 121 ? -0.491 -12.344 -0.087 1.00 97.50 121 ALA A N 1
ATOM 877 C CA . ALA A 1 121 ? -0.493 -13.136 1.137 1.00 97.50 121 ALA A CA 1
ATOM 878 C C . ALA A 1 121 ? -1.535 -12.656 2.160 1.00 97.50 121 ALA A C 1
ATOM 880 O O . ALA A 1 121 ? -2.125 -13.488 2.851 1.00 97.50 121 ALA A O 1
ATOM 881 N N . VAL A 1 122 ? -1.824 -11.350 2.228 1.00 96.19 122 VAL A N 1
ATOM 882 C CA . VAL A 1 122 ? -2.861 -10.800 3.126 1.00 96.19 122 VAL A CA 1
ATOM 883 C C . VAL A 1 122 ? -4.260 -11.314 2.767 1.00 96.19 122 VAL A C 1
ATOM 885 O O . VAL A 1 122 ? -5.100 -11.494 3.647 1.00 96.19 122 VAL A O 1
ATOM 888 N N . PHE A 1 123 ? -4.494 -11.640 1.496 1.00 96.75 123 PHE A N 1
ATOM 889 C CA . PHE A 1 123 ? -5.740 -12.245 1.018 1.00 96.75 123 PHE A CA 1
ATOM 890 C C . PHE A 1 123 ? -5.715 -13.782 1.031 1.00 96.75 123 PHE A C 1
ATOM 892 O O . PHE A 1 123 ? -6.629 -14.420 0.510 1.00 96.75 123 PHE A O 1
ATOM 899 N N . GLY A 1 124 ? -4.675 -14.393 1.609 1.00 94.94 124 GLY A N 1
ATOM 900 C CA . GLY A 1 124 ? -4.490 -15.845 1.631 1.00 94.94 124 GLY A CA 1
ATOM 901 C C . GLY A 1 124 ? -4.055 -16.437 0.288 1.00 94.94 124 GLY A C 1
ATOM 902 O O . GLY A 1 124 ? -4.139 -17.650 0.099 1.00 94.94 124 GLY A O 1
ATOM 903 N N . ILE A 1 125 ? -3.593 -15.604 -0.648 1.00 95.94 125 ILE A N 1
ATOM 904 C CA . ILE A 1 125 ? -3.136 -16.030 -1.969 1.00 95.94 125 ILE A CA 1
ATOM 905 C C . ILE A 1 125 ? -1.615 -16.145 -1.938 1.00 95.94 125 ILE A C 1
ATOM 907 O O . ILE A 1 125 ? -0.899 -15.157 -1.785 1.00 95.94 125 ILE A O 1
ATOM 911 N N . GLN A 1 126 ? -1.106 -17.363 -2.103 1.00 94.62 126 GLN A N 1
ATOM 912 C CA . GLN A 1 126 ? 0.330 -17.595 -2.178 1.00 94.62 126 GLN A CA 1
ATOM 913 C C . GLN A 1 126 ? 0.812 -17.422 -3.619 1.00 94.62 126 GLN A C 1
ATOM 915 O O . GLN A 1 126 ? 0.427 -18.178 -4.512 1.00 94.62 126 GLN A O 1
ATOM 920 N N . THR A 1 127 ? 1.691 -16.451 -3.833 1.00 96.69 127 THR A N 1
ATOM 921 C CA . THR A 1 127 ? 2.453 -16.289 -5.074 1.00 96.69 127 THR A CA 1
ATOM 922 C C . THR A 1 127 ? 3.951 -16.410 -4.787 1.00 96.69 127 THR A C 1
ATOM 924 O O . THR A 1 127 ? 4.366 -16.481 -3.630 1.00 96.69 127 THR A O 1
ATOM 927 N N . ASN A 1 128 ? 4.760 -16.547 -5.839 1.00 95.81 128 ASN A N 1
ATOM 928 C CA . ASN A 1 128 ? 6.217 -16.672 -5.735 1.00 95.81 128 ASN A CA 1
ATOM 929 C C . ASN A 1 128 ? 6.905 -15.766 -6.764 1.00 95.81 128 ASN A C 1
ATOM 931 O O . ASN A 1 128 ? 7.761 -16.197 -7.540 1.00 95.81 128 ASN A O 1
ATOM 935 N N . PHE A 1 129 ? 6.477 -14.508 -6.822 1.00 96.94 129 PHE A N 1
ATOM 936 C CA . PHE A 1 129 ? 7.055 -13.511 -7.711 1.00 96.94 129 PHE A CA 1
ATOM 937 C C . PHE A 1 129 ? 8.440 -13.047 -7.248 1.00 96.94 129 PHE A C 1
ATOM 939 O O . PHE A 1 129 ? 9.204 -12.540 -8.062 1.00 96.94 129 PHE A O 1
ATOM 946 N N . ALA A 1 130 ? 8.822 -13.282 -5.991 1.00 92.56 130 ALA A N 1
ATOM 947 C CA . ALA A 1 130 ? 10.187 -13.115 -5.490 1.00 92.56 130 ALA A CA 1
ATOM 948 C C . ALA A 1 130 ? 11.235 -13.900 -6.306 1.00 92.56 130 ALA A C 1
ATOM 950 O O . ALA A 1 130 ? 12.396 -13.497 -6.395 1.00 92.56 130 ALA A O 1
ATOM 951 N N . ALA A 1 131 ? 10.825 -15.004 -6.943 1.00 91.94 131 ALA A N 1
ATOM 952 C CA . ALA A 1 131 ? 11.676 -15.782 -7.840 1.00 91.94 131 ALA A CA 1
ATOM 953 C C . ALA A 1 131 ? 11.838 -15.153 -9.240 1.00 91.94 131 ALA A C 1
ATOM 955 O O . ALA A 1 131 ? 12.693 -15.592 -10.011 1.00 91.94 131 ALA A O 1
ATOM 956 N N . VAL A 1 132 ? 11.036 -14.142 -9.588 1.00 92.94 132 VAL A N 1
ATOM 957 C CA . VAL A 1 132 ? 11.121 -13.429 -10.865 1.00 92.94 132 VAL A CA 1
ATOM 958 C C . VAL A 1 132 ? 12.187 -12.346 -10.760 1.00 92.94 132 VAL A C 1
ATOM 960 O O . VAL A 1 132 ? 12.129 -11.463 -9.906 1.00 92.94 132 VAL A O 1
ATOM 963 N N . ALA A 1 133 ? 13.161 -12.393 -11.662 1.00 91.50 133 ALA A N 1
ATOM 964 C CA . ALA A 1 133 ? 14.160 -11.345 -11.777 1.00 91.50 133 ALA A CA 1
ATOM 965 C C . ALA A 1 133 ? 13.505 -10.044 -12.272 1.00 91.50 133 ALA A C 1
ATOM 967 O O . ALA A 1 133 ? 12.935 -10.030 -13.364 1.00 91.50 133 ALA A O 1
ATOM 968 N N . ALA A 1 134 ? 13.581 -8.962 -11.489 1.00 92.44 134 ALA A N 1
ATOM 969 C CA . ALA A 1 134 ? 13.095 -7.662 -11.938 1.00 92.44 134 ALA A CA 1
ATOM 970 C C . ALA A 1 134 ? 13.924 -7.154 -13.118 1.00 92.44 134 ALA A C 1
ATOM 972 O O . ALA A 1 134 ? 15.137 -7.368 -13.188 1.00 92.44 134 ALA A O 1
ATOM 973 N N . VAL A 1 135 ? 13.245 -6.472 -14.032 1.00 92.44 135 VAL A N 1
ATOM 974 C CA . VAL A 1 135 ? 13.799 -5.930 -15.270 1.00 92.44 135 VAL A CA 1
ATOM 975 C C . VAL A 1 135 ? 13.581 -4.421 -15.279 1.00 92.44 135 VAL A C 1
ATOM 977 O O . VAL A 1 135 ? 12.480 -3.965 -14.970 1.00 92.44 135 VAL A O 1
ATOM 980 N N . ASP A 1 136 ? 14.621 -3.659 -15.612 1.00 88.88 136 ASP A N 1
ATOM 981 C CA . ASP A 1 136 ? 14.571 -2.202 -15.750 1.00 88.88 136 ASP A CA 1
ATOM 982 C C . ASP A 1 136 ? 13.915 -1.748 -17.069 1.00 88.88 136 ASP A C 1
ATOM 984 O O . ASP A 1 136 ? 13.577 -2.552 -17.940 1.00 88.88 136 ASP A O 1
ATOM 988 N N . ASP A 1 137 ? 13.743 -0.435 -17.231 1.00 88.38 137 ASP A N 1
ATOM 989 C CA . ASP A 1 137 ? 13.096 0.167 -18.408 1.00 88.38 137 ASP A CA 1
ATOM 990 C C . ASP A 1 137 ? 13.882 -0.067 -19.714 1.00 88.38 137 ASP A C 1
ATOM 992 O O . ASP A 1 137 ? 13.347 0.066 -20.819 1.00 88.38 137 ASP A O 1
ATOM 996 N N . GLN A 1 138 ? 15.163 -0.436 -19.616 1.00 88.12 138 GLN A N 1
ATOM 997 C CA . GLN A 1 138 ? 15.991 -0.802 -20.761 1.00 88.12 138 GLN A CA 1
ATOM 998 C C . GLN A 1 138 ? 15.886 -2.291 -21.127 1.00 88.12 1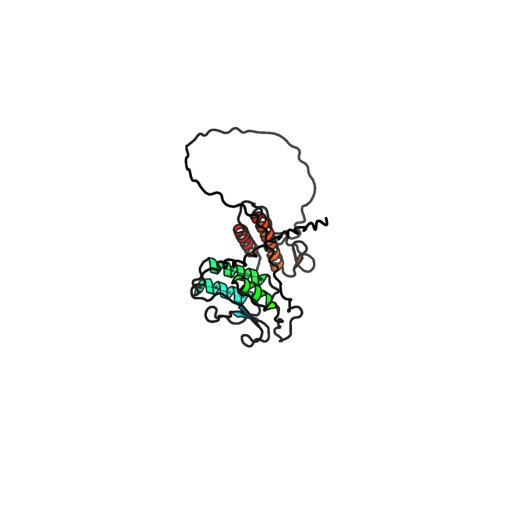38 GLN A C 1
ATOM 1000 O O . GLN A 1 138 ? 16.364 -2.679 -22.197 1.00 88.12 138 GLN A O 1
ATOM 1005 N N . GLY A 1 139 ? 15.223 -3.111 -20.309 1.00 85.00 139 GLY A N 1
ATOM 1006 C CA . GLY A 1 139 ? 15.110 -4.552 -20.515 1.00 85.00 139 GLY A CA 1
ATOM 1007 C C . GLY A 1 139 ? 16.244 -5.360 -19.877 1.00 85.00 139 GLY A C 1
ATOM 1008 O O . GLY A 1 139 ? 16.394 -6.539 -20.200 1.00 85.00 139 GLY A O 1
ATOM 1009 N N . ASN A 1 140 ? 17.047 -4.761 -18.991 1.00 86.62 140 ASN A N 1
ATOM 1010 C CA . ASN A 1 140 ? 18.120 -5.459 -18.287 1.00 86.62 140 ASN A CA 1
ATOM 1011 C C . ASN A 1 140 ? 17.657 -5.954 -16.918 1.00 86.62 140 ASN A C 1
ATOM 1013 O O . ASN A 1 140 ? 16.834 -5.335 -16.251 1.00 86.62 140 ASN A O 1
ATOM 1017 N N . ILE A 1 141 ? 18.240 -7.062 -16.469 1.00 87.19 141 ILE A N 1
ATOM 1018 C CA . ILE A 1 141 ? 17.962 -7.626 -15.148 1.00 87.19 141 ILE A CA 1
ATOM 1019 C C . ILE A 1 141 ? 18.576 -6.743 -14.055 1.00 87.19 141 ILE A C 1
ATOM 1021 O O . ILE A 1 141 ? 19.772 -6.448 -14.080 1.00 87.19 141 ILE A O 1
ATOM 1025 N N . ILE A 1 142 ? 17.774 -6.388 -13.054 1.00 81.50 142 ILE A N 1
ATOM 1026 C CA . ILE A 1 142 ? 18.205 -5.646 -11.870 1.00 81.50 142 ILE A CA 1
ATOM 1027 C C . ILE A 1 142 ? 18.945 -6.607 -10.929 1.00 81.50 142 ILE A C 1
ATOM 1029 O O . ILE A 1 142 ? 18.375 -7.568 -10.400 1.00 81.50 142 ILE A O 1
ATOM 1033 N N . ALA A 1 143 ? 20.238 -6.355 -10.713 1.00 75.75 143 ALA A N 1
ATOM 1034 C CA . ALA A 1 143 ? 21.085 -7.191 -9.866 1.00 75.75 143 ALA A CA 1
ATOM 1035 C C . ALA A 1 143 ? 20.556 -7.254 -8.420 1.00 75.75 143 ALA A C 1
ATOM 1037 O O . ALA A 1 143 ? 20.239 -6.232 -7.818 1.00 75.75 143 ALA A O 1
ATOM 1038 N N . GLY A 1 144 ? 20.473 -8.465 -7.859 1.00 71.12 144 GLY A N 1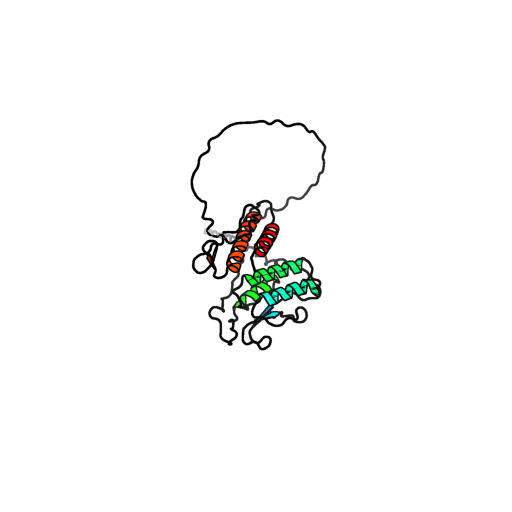
ATOM 1039 C CA . GLY A 1 144 ? 19.960 -8.691 -6.502 1.00 71.12 144 GLY A CA 1
ATOM 1040 C C . GLY A 1 144 ? 18.433 -8.757 -6.387 1.00 71.12 144 GLY A C 1
ATOM 1041 O O . GLY A 1 144 ? 17.932 -8.959 -5.287 1.00 71.12 144 GLY A O 1
ATOM 1042 N N . SER A 1 145 ? 17.687 -8.643 -7.495 1.00 73.44 145 SER A N 1
ATOM 1043 C CA . SER A 1 145 ? 16.219 -8.728 -7.468 1.00 73.44 145 SER A CA 1
ATOM 1044 C C . SER A 1 145 ? 15.669 -10.141 -7.250 1.00 73.44 145 SER A C 1
ATOM 1046 O O . SER A 1 145 ? 14.510 -10.281 -6.866 1.00 73.44 145 SER A O 1
ATOM 1048 N N . THR A 1 146 ? 16.449 -11.187 -7.506 1.00 65.00 146 THR A N 1
ATOM 1049 C CA . THR A 1 146 ? 16.065 -12.565 -7.180 1.00 65.00 146 THR A CA 1
ATOM 1050 C C . THR A 1 146 ? 16.426 -12.840 -5.724 1.00 65.00 146 THR A C 1
ATOM 1052 O O . THR A 1 146 ? 17.508 -13.351 -5.424 1.00 65.00 146 THR A O 1
ATOM 1055 N N . GLY A 1 147 ? 15.540 -12.431 -4.818 1.00 55.16 147 GLY A N 1
ATOM 1056 C CA . GLY A 1 147 ? 15.632 -12.716 -3.391 1.00 55.16 147 GLY A CA 1
ATOM 1057 C C . GLY A 1 147 ? 14.998 -14.072 -3.102 1.00 55.16 147 GLY A C 1
ATOM 1058 O O . GLY A 1 147 ? 13.806 -14.254 -3.323 1.00 55.16 147 GLY A O 1
ATOM 1059 N N . GLY A 1 148 ? 15.817 -15.028 -2.660 1.00 49.88 148 GLY A N 1
ATOM 1060 C CA . GLY A 1 148 ? 15.430 -16.418 -2.430 1.00 49.88 148 GLY A CA 1
ATOM 1061 C C . GLY A 1 148 ? 14.171 -16.594 -1.579 1.00 49.88 148 GLY A C 1
ATOM 1062 O O . GLY A 1 148 ? 13.851 -15.779 -0.718 1.00 49.88 148 GLY A O 1
ATOM 1063 N N . SER A 1 149 ? 13.487 -17.708 -1.837 1.00 41.16 149 SER A N 1
ATOM 1064 C CA . SER A 1 149 ? 12.317 -18.209 -1.118 1.00 41.16 149 SER A CA 1
ATOM 1065 C C . SER A 1 149 ? 12.350 -17.875 0.375 1.00 41.16 149 SER A C 1
ATOM 1067 O O . SER A 1 149 ? 13.162 -18.420 1.127 1.00 41.16 149 SER A O 1
ATOM 1069 N N . VAL A 1 150 ? 11.428 -17.013 0.803 1.00 37.88 150 VAL A N 1
ATOM 1070 C CA . VAL A 1 150 ? 11.095 -16.843 2.216 1.00 37.88 150 VAL A CA 1
ATOM 1071 C C . VAL A 1 150 ? 10.379 -18.114 2.663 1.00 37.88 150 VAL A C 1
ATOM 1073 O O . VAL A 1 150 ? 9.176 -18.281 2.476 1.00 37.88 150 VAL A O 1
ATOM 1076 N N . SER A 1 151 ? 11.128 -19.042 3.253 1.00 46.16 151 SER A N 1
ATOM 1077 C CA . SER A 1 151 ? 10.535 -20.008 4.172 1.00 46.16 151 SER A CA 1
ATOM 1078 C C . SER A 1 151 ? 10.049 -19.223 5.383 1.00 46.16 151 SER A C 1
ATOM 1080 O O . SER A 1 151 ? 10.833 -18.902 6.276 1.00 46.16 151 SER A O 1
ATOM 1082 N N . VAL A 1 152 ? 8.757 -18.902 5.424 1.00 39.66 15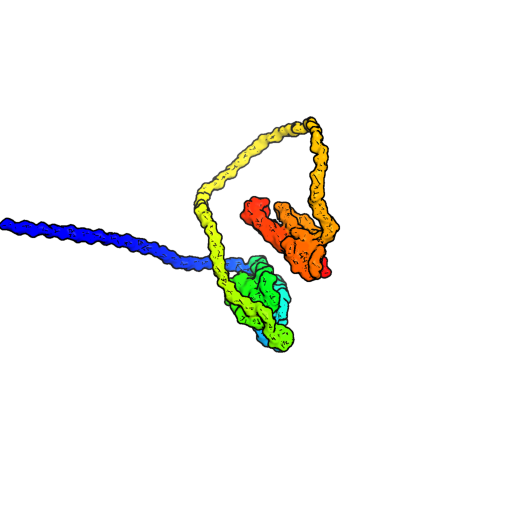2 VAL A N 1
ATOM 1083 C CA . VAL A 1 152 ? 8.101 -18.513 6.672 1.00 39.66 152 VAL A CA 1
ATOM 1084 C C . VAL A 1 152 ? 8.085 -19.735 7.588 1.00 39.66 152 VAL A C 1
ATOM 1086 O O . VAL A 1 152 ? 7.180 -20.566 7.555 1.00 39.66 152 VAL A O 1
ATOM 1089 N N . ALA A 1 153 ? 9.127 -19.870 8.408 1.00 40.41 153 ALA A N 1
ATOM 1090 C CA . ALA A 1 153 ? 9.019 -20.631 9.638 1.00 40.41 153 ALA A CA 1
ATOM 1091 C C . ALA A 1 153 ? 7.995 -19.893 10.505 1.00 40.41 153 ALA A C 1
ATOM 1093 O O . ALA A 1 153 ? 8.265 -18.813 11.025 1.00 40.41 153 ALA A O 1
ATOM 1094 N N . ALA A 1 154 ? 6.791 -20.452 10.595 1.00 37.81 154 ALA A N 1
ATOM 1095 C CA . ALA A 1 154 ? 5.778 -20.004 11.529 1.00 37.81 154 ALA A CA 1
ATOM 1096 C C . ALA A 1 154 ? 6.369 -20.038 12.946 1.00 37.81 154 ALA A C 1
ATOM 1098 O O . ALA A 1 154 ? 6.572 -21.111 13.518 1.00 37.81 154 ALA A O 1
ATOM 1099 N N . THR A 1 155 ? 6.653 -18.871 13.522 1.00 34.03 155 THR A N 1
ATOM 1100 C CA . THR A 1 155 ? 6.913 -18.760 14.956 1.00 34.03 155 THR A CA 1
ATOM 1101 C C . THR A 1 155 ? 5.583 -18.993 15.657 1.00 34.03 155 THR A C 1
ATOM 1103 O O . THR A 1 155 ? 4.768 -18.086 15.810 1.00 34.03 155 THR A O 1
ATOM 1106 N N . ALA A 1 156 ? 5.330 -20.246 16.030 1.00 37.38 156 ALA A N 1
ATOM 1107 C CA . ALA A 1 156 ? 4.236 -20.600 16.912 1.00 37.38 156 ALA A CA 1
ATOM 1108 C C . ALA A 1 156 ? 4.470 -19.905 18.260 1.00 37.38 156 ALA A C 1
ATOM 1110 O O . ALA A 1 156 ? 5.327 -20.313 19.045 1.00 37.38 156 ALA A O 1
ATOM 1111 N N . ALA A 1 157 ? 3.723 -18.832 18.517 1.00 38.31 157 ALA A N 1
ATOM 1112 C CA . ALA A 1 157 ? 3.580 -18.285 19.852 1.00 38.31 157 ALA A CA 1
ATOM 1113 C C . ALA A 1 157 ? 2.922 -19.362 20.724 1.00 38.31 157 ALA A C 1
ATOM 1115 O O . ALA A 1 157 ? 1.769 -19.738 20.515 1.00 38.31 157 ALA A O 1
ATOM 1116 N N . ALA A 1 158 ? 3.682 -19.894 21.679 1.00 38.75 158 ALA A N 1
ATOM 1117 C CA . ALA A 1 158 ? 3.160 -20.755 22.723 1.00 38.75 158 ALA A CA 1
ATOM 1118 C C . ALA A 1 158 ? 2.252 -19.918 23.636 1.00 38.75 158 ALA A C 1
ATOM 1120 O O . ALA A 1 158 ? 2.723 -19.233 24.541 1.00 38.75 158 ALA A O 1
ATOM 1121 N N . THR A 1 159 ? 0.945 -19.950 23.387 1.00 37.03 159 THR A N 1
ATOM 1122 C CA . THR A 1 159 ? -0.057 -19.468 24.335 1.00 37.03 159 THR A CA 1
ATOM 1123 C C . THR A 1 159 ? -0.389 -20.590 25.308 1.00 37.03 159 THR A C 1
ATOM 1125 O O . THR A 1 159 ? -0.979 -21.614 24.966 1.00 37.03 159 THR A O 1
ATOM 1128 N N . THR A 1 160 ? 0.012 -20.392 26.559 1.00 38.25 160 THR A N 1
ATOM 1129 C CA . THR A 1 160 ? -0.460 -21.173 27.697 1.00 38.25 160 THR A CA 1
ATOM 1130 C C . THR A 1 160 ? -1.971 -20.986 27.806 1.00 38.25 160 THR A C 1
ATOM 1132 O O . THR A 1 160 ? -2.463 -19.908 28.128 1.00 38.25 160 THR A O 1
ATOM 1135 N N . SER A 1 161 ? -2.717 -22.042 27.507 1.00 40.16 161 SER A N 1
ATOM 1136 C CA . SER A 1 161 ? -4.164 -22.105 27.662 1.00 40.16 161 SER A CA 1
ATOM 1137 C C . SER A 1 161 ? -4.553 -22.052 29.144 1.00 40.16 161 SER A C 1
ATOM 1139 O O . SER A 1 161 ? -4.298 -23.007 29.879 1.00 40.16 161 SER A O 1
ATOM 1141 N N . VAL A 1 162 ? -5.230 -20.985 29.572 1.00 37.88 162 VAL A N 1
ATOM 1142 C CA . VAL A 1 162 ? -6.140 -21.037 30.725 1.00 37.88 162 VAL A CA 1
ATOM 1143 C C . VAL A 1 162 ? -7.556 -21.109 30.161 1.00 37.88 162 VAL A C 1
ATOM 1145 O O . VAL A 1 162 ? -8.001 -20.212 29.449 1.00 37.88 162 VAL A O 1
ATOM 1148 N N . ALA A 1 163 ? -8.227 -22.230 30.417 1.00 42.78 163 ALA A N 1
ATOM 1149 C CA . ALA A 1 163 ? -9.614 -22.468 30.032 1.00 42.78 163 ALA A CA 1
ATOM 1150 C C . ALA A 1 163 ? -10.581 -21.524 30.784 1.00 42.78 163 ALA A C 1
ATOM 1152 O O . ALA A 1 163 ? -10.269 -21.097 31.899 1.00 42.78 163 ALA A O 1
ATOM 1153 N N . PRO A 1 164 ? -11.766 -21.218 30.220 1.00 48.38 164 PRO A N 1
ATOM 1154 C CA . PRO A 1 164 ? -12.722 -20.308 30.833 1.00 48.38 164 PRO A CA 1
ATOM 1155 C C . PRO A 1 164 ? -13.535 -21.023 31.920 1.00 48.38 164 PRO A C 1
ATOM 1157 O O . PRO A 1 164 ? -14.037 -22.127 31.711 1.00 48.38 164 PRO A O 1
ATOM 1160 N N . ALA A 1 165 ? -13.718 -20.370 33.067 1.00 36.19 165 ALA A N 1
ATOM 1161 C CA . ALA A 1 165 ? -14.783 -20.708 34.003 1.00 36.19 165 ALA A CA 1
ATOM 1162 C C . ALA A 1 165 ? -16.013 -19.849 33.675 1.00 36.19 165 ALA A C 1
ATOM 1164 O O . ALA A 1 165 ? -15.931 -18.625 33.578 1.00 36.19 165 ALA A O 1
ATOM 1165 N N . ALA A 1 166 ? -17.139 -20.520 33.458 1.00 38.91 166 ALA A N 1
ATOM 1166 C CA . ALA A 1 166 ? -18.425 -19.930 33.126 1.00 38.91 166 ALA A CA 1
ATOM 1167 C C . ALA A 1 166 ? -19.139 -19.317 34.348 1.00 38.91 166 ALA A C 1
ATOM 1169 O O . ALA A 1 166 ? -19.053 -19.866 35.441 1.00 38.91 166 ALA A O 1
ATOM 1170 N N . ALA A 1 167 ? -19.924 -18.265 34.061 1.00 39.28 167 ALA A N 1
ATOM 1171 C CA . ALA A 1 167 ? -21.067 -17.689 34.796 1.00 39.28 167 ALA A CA 1
ATOM 1172 C C . ALA A 1 167 ? -20.805 -17.166 36.230 1.00 39.28 167 ALA A C 1
ATOM 1174 O O . ALA A 1 167 ? -20.219 -17.823 37.075 1.00 39.28 167 ALA A O 1
ATOM 1175 N N . THR A 1 168 ? -21.303 -15.997 36.643 1.00 33.38 168 THR A N 1
ATOM 1176 C CA . THR A 1 168 ? -22.734 -15.651 36.686 1.00 33.38 168 THR A CA 1
ATOM 1177 C C . THR A 1 168 ? -22.900 -14.144 36.935 1.00 33.38 168 THR A C 1
ATOM 1179 O O . THR A 1 168 ? -22.136 -13.551 37.692 1.00 33.38 168 THR A O 1
ATOM 1182 N N . SER A 1 169 ? -23.915 -13.527 36.330 1.00 45.50 169 SER A N 1
ATOM 1183 C CA . SER A 1 169 ? -24.356 -12.160 36.630 1.00 45.50 169 SER A CA 1
ATOM 1184 C C . SER A 1 169 ? -24.970 -12.047 38.030 1.00 45.50 169 SER A C 1
ATOM 1186 O O . SER A 1 169 ? -25.786 -12.883 38.406 1.00 45.50 169 SER A O 1
ATOM 1188 N N . ALA A 1 170 ? -24.686 -10.950 38.736 1.00 40.09 170 ALA A N 1
ATOM 1189 C CA . ALA A 1 170 ? -25.609 -10.350 39.698 1.00 40.09 170 ALA A CA 1
ATOM 1190 C C . ALA A 1 170 ? -25.297 -8.854 39.847 1.00 40.09 170 ALA A C 1
ATOM 1192 O O . ALA A 1 170 ? -24.213 -8.463 40.274 1.00 40.09 170 ALA A O 1
ATOM 1193 N N . ALA A 1 171 ? -26.264 -8.027 39.461 1.00 41.16 171 ALA A N 1
ATOM 1194 C CA . ALA A 1 171 ? -26.305 -6.608 39.768 1.00 41.16 171 ALA A CA 1
ATOM 1195 C C . ALA A 1 171 ? -26.794 -6.399 41.208 1.00 41.16 171 ALA A C 1
ATOM 1197 O O . ALA A 1 171 ? -27.735 -7.071 41.622 1.00 41.16 171 ALA A O 1
ATOM 1198 N N . ALA A 1 172 ? -26.226 -5.420 41.913 1.00 34.28 172 ALA A N 1
ATOM 1199 C CA . ALA A 1 172 ? -26.944 -4.570 42.866 1.00 34.28 172 ALA A CA 1
ATOM 1200 C C . ALA A 1 172 ? -26.050 -3.399 43.309 1.00 34.28 172 ALA A C 1
ATOM 1202 O O . ALA A 1 172 ? -24.978 -3.599 43.874 1.00 34.28 172 ALA A O 1
ATOM 1203 N N . ALA A 1 173 ? -26.522 -2.173 43.077 1.00 42.22 173 ALA A N 1
ATOM 1204 C CA . ALA A 1 173 ? -26.165 -1.009 43.891 1.00 42.22 173 ALA A CA 1
ATOM 1205 C C . ALA A 1 173 ? -26.892 -1.109 45.259 1.00 42.22 173 ALA A C 1
ATOM 1207 O O . ALA A 1 173 ? -27.859 -1.872 45.358 1.00 42.22 173 ALA A O 1
ATOM 1208 N N . PRO A 1 174 ? -26.493 -0.346 46.301 1.00 53.66 174 PRO A N 1
ATOM 1209 C CA . PRO A 1 174 ? -26.982 1.035 46.383 1.00 53.66 174 PRO A CA 1
ATOM 1210 C C . PRO A 1 174 ? -26.002 2.094 46.948 1.00 53.66 174 PRO A C 1
ATOM 1212 O O . PRO A 1 174 ? -25.067 1.822 47.691 1.00 53.66 174 PRO A O 1
ATOM 1215 N N . THR A 1 175 ? -26.301 3.327 46.531 1.00 37.50 175 THR A N 1
ATOM 1216 C CA . THR A 1 175 ? -26.111 4.680 47.101 1.00 37.50 175 THR A CA 1
ATOM 1217 C C . THR A 1 175 ? -25.227 4.971 48.333 1.00 37.50 175 THR A C 1
ATOM 1219 O O . THR A 1 175 ? -25.522 4.552 49.444 1.00 37.50 175 THR A O 1
ATOM 1222 N N . ALA A 1 176 ? -24.336 5.948 48.091 1.00 41.81 176 ALA A N 1
ATOM 1223 C CA . ALA A 1 176 ? -24.135 7.234 48.790 1.00 41.81 176 ALA A CA 1
ATOM 1224 C C . ALA A 1 176 ? -23.475 7.296 50.184 1.00 41.81 176 ALA A C 1
ATOM 1226 O O . ALA A 1 176 ? -24.061 6.893 51.179 1.00 41.81 176 ALA A O 1
ATOM 1227 N N . ALA A 1 177 ? -22.357 8.034 50.263 1.00 37.06 177 ALA A N 1
ATOM 1228 C CA . ALA A 1 177 ? -22.257 9.270 51.054 1.00 37.06 177 ALA A CA 1
ATOM 1229 C C . ALA A 1 177 ? -20.985 10.063 50.687 1.00 37.06 177 ALA A C 1
ATOM 1231 O O . ALA A 1 177 ? -19.891 9.516 50.581 1.00 37.06 177 ALA A O 1
ATOM 1232 N N . ALA A 1 178 ? -21.159 11.369 50.496 1.00 43.84 178 ALA A N 1
ATOM 1233 C CA . ALA A 1 178 ? -20.104 12.370 50.404 1.00 43.84 178 ALA A CA 1
ATOM 1234 C C . ALA A 1 178 ? -19.534 12.694 51.798 1.00 43.84 178 ALA A C 1
ATOM 1236 O O . ALA A 1 178 ? -20.259 12.564 52.782 1.00 43.84 178 ALA A O 1
ATOM 1237 N N . THR A 1 179 ? -18.302 13.217 51.885 1.00 35.59 179 THR A N 1
ATOM 1238 C CA . THR A 1 179 ? -18.028 14.607 52.332 1.00 35.59 179 THR A CA 1
ATOM 1239 C C . THR A 1 179 ? -16.522 14.934 52.478 1.00 35.59 179 THR A C 1
ATOM 1241 O O . THR A 1 179 ? -15.754 14.196 53.081 1.00 35.59 179 THR A O 1
ATOM 1244 N N . THR A 1 180 ? -16.159 16.095 51.909 1.00 37.16 180 THR A N 1
ATOM 1245 C CA . THR A 1 180 ? -15.150 17.113 52.309 1.00 37.16 180 THR A CA 1
ATOM 1246 C C . THR A 1 180 ? -13.667 16.784 52.561 1.00 37.16 180 THR A C 1
ATOM 1248 O O . THR A 1 180 ? -13.263 16.314 53.615 1.00 37.16 180 THR A O 1
ATOM 1251 N N . SER A 1 181 ? -12.859 17.244 51.598 1.00 51.06 181 SER A N 1
ATOM 1252 C CA . SER A 1 181 ? -11.698 18.156 51.705 1.00 51.06 181 SER A CA 1
ATOM 1253 C C . SER A 1 181 ? -11.025 18.413 53.065 1.00 51.06 181 SER A C 1
ATOM 1255 O O . SER A 1 181 ? -11.621 19.064 53.920 1.00 51.06 181 SER A O 1
ATOM 1257 N N . VAL A 1 182 ? -9.707 18.164 53.124 1.00 36.56 182 VAL A N 1
ATOM 1258 C CA . VAL A 1 182 ? -8.712 19.086 53.713 1.00 36.56 182 VAL A CA 1
ATOM 1259 C C . VAL A 1 182 ? -7.396 18.997 52.920 1.00 36.56 182 VAL A C 1
ATOM 1261 O O . VAL A 1 182 ? -6.794 17.935 52.811 1.00 36.56 182 VAL A O 1
ATOM 1264 N N . ALA A 1 183 ? -6.939 20.137 52.408 1.00 44.22 183 ALA A N 1
ATOM 1265 C CA . ALA A 1 183 ? -5.523 20.504 52.305 1.00 44.22 183 ALA A CA 1
ATOM 1266 C C . ALA A 1 183 ? -5.365 21.770 53.182 1.00 44.22 183 ALA A C 1
ATOM 1268 O O . ALA A 1 183 ? -6.367 22.477 53.345 1.00 44.22 183 ALA A O 1
ATOM 1269 N N . PRO A 1 184 ? -4.187 22.083 53.765 1.00 49.28 184 PRO A N 1
ATOM 1270 C CA . PRO A 1 184 ? -3.068 22.575 52.949 1.00 49.28 184 PRO A CA 1
ATOM 1271 C C . PRO A 1 184 ? -1.639 22.238 53.456 1.00 49.28 184 PRO A C 1
ATOM 1273 O O . PRO A 1 184 ? -1.460 21.780 54.576 1.00 49.28 184 PRO A O 1
ATOM 1276 N N . ALA A 1 185 ? -0.662 22.485 52.560 1.00 36.12 185 ALA A N 1
ATOM 1277 C CA . ALA A 1 185 ? 0.666 23.131 52.712 1.00 36.12 185 ALA A CA 1
ATOM 1278 C C . ALA A 1 185 ? 1.533 22.865 53.967 1.00 36.12 185 ALA A C 1
ATOM 1280 O O . ALA A 1 185 ? 1.044 22.843 55.082 1.00 36.12 185 ALA A O 1
ATOM 1281 N N . ALA A 1 186 ? 2.866 22.836 53.944 1.00 38.69 186 ALA A N 1
ATOM 1282 C CA . ALA A 1 186 ? 3.952 22.957 52.964 1.00 38.69 186 ALA A CA 1
ATOM 1283 C C . ALA A 1 186 ? 5.236 22.568 53.752 1.00 38.69 186 ALA A C 1
ATOM 1285 O O . ALA A 1 186 ? 5.219 22.565 54.980 1.00 38.69 186 ALA A O 1
ATOM 1286 N N . ALA A 1 187 ? 6.359 22.191 53.140 1.00 37.16 187 ALA A N 1
ATOM 1287 C CA . ALA A 1 187 ? 7.489 23.064 52.757 1.00 37.16 187 ALA A CA 1
ATOM 1288 C C . ALA A 1 187 ? 8.776 22.237 53.086 1.00 37.16 187 ALA A C 1
ATOM 1290 O O . ALA A 1 187 ? 8.713 21.385 53.965 1.00 37.16 187 ALA A O 1
ATOM 1291 N N . THR A 1 188 ? 9.969 22.330 52.496 1.00 35.47 188 THR A N 1
ATOM 1292 C CA . THR A 1 188 ? 10.570 23.170 51.456 1.00 35.47 188 THR A CA 1
ATOM 1293 C C . THR A 1 188 ? 11.876 22.477 51.019 1.00 35.47 188 THR A C 1
ATOM 1295 O O . THR A 1 188 ? 12.589 21.937 51.857 1.00 35.47 188 THR A O 1
ATOM 1298 N N . SER A 1 189 ? 12.191 22.580 49.728 1.00 38.94 189 SER A N 1
ATOM 1299 C CA . SER A 1 189 ? 13.517 22.744 49.105 1.00 38.94 189 SER A CA 1
ATOM 1300 C C . SER A 1 189 ? 14.715 21.849 49.457 1.00 38.94 189 SER A C 1
ATOM 1302 O O . SER A 1 189 ? 15.349 22.002 50.494 1.00 38.94 189 SER A O 1
ATOM 1304 N N . ALA A 1 190 ? 15.226 21.185 48.416 1.00 38.31 190 ALA A N 1
ATOM 1305 C CA . ALA A 1 190 ? 16.573 21.485 47.928 1.00 38.31 190 ALA A CA 1
ATOM 1306 C C . ALA A 1 190 ? 16.605 21.383 46.393 1.00 38.31 190 ALA A C 1
ATOM 1308 O O . ALA A 1 190 ? 16.365 20.326 45.815 1.00 38.31 190 ALA A O 1
ATOM 1309 N N . ALA A 1 191 ? 16.866 22.521 45.754 1.00 35.09 191 ALA A N 1
ATOM 1310 C CA . ALA A 1 191 ? 17.236 22.635 44.354 1.00 35.09 191 ALA A CA 1
ATOM 1311 C C . ALA A 1 191 ? 18.766 22.630 44.232 1.00 35.09 191 ALA A C 1
ATOM 1313 O O . ALA A 1 191 ? 19.433 23.212 45.085 1.00 35.09 191 ALA A O 1
ATOM 1314 N N . ALA A 1 192 ? 19.267 22.018 43.158 1.00 38.44 192 ALA A N 1
ATOM 1315 C CA . ALA A 1 192 ? 20.417 22.408 42.322 1.00 38.44 192 ALA A CA 1
ATOM 1316 C C . ALA A 1 192 ? 20.920 21.139 41.609 1.00 38.44 192 ALA A C 1
ATOM 1318 O O . ALA A 1 192 ? 21.387 20.203 42.247 1.00 38.44 192 ALA A O 1
ATOM 1319 N N . SER A 1 193 ? 20.632 21.005 40.312 1.00 37.84 193 SER A N 1
ATOM 1320 C CA . SER A 1 193 ? 21.537 21.398 39.213 1.00 37.84 193 SER A CA 1
ATOM 1321 C C . SER A 1 193 ? 22.760 20.490 39.174 1.00 37.84 193 SER A C 1
ATOM 1323 O O . SER A 1 193 ? 23.652 20.583 40.004 1.00 37.84 193 SER A O 1
ATOM 1325 N N . SER A 1 194 ? 22.885 19.591 38.209 1.00 37.78 194 SER A N 1
ATOM 1326 C CA . SER A 1 194 ? 23.334 19.855 36.832 1.00 37.78 194 SER A CA 1
ATOM 1327 C C . SER A 1 194 ? 23.802 18.474 36.306 1.00 37.78 194 SER A C 1
ATOM 1329 O O . SER A 1 194 ? 24.055 17.586 37.110 1.00 37.78 194 SER A O 1
ATOM 1331 N N . SER A 1 195 ? 23.895 18.137 35.028 1.00 40.78 195 SER A N 1
ATOM 1332 C CA . SER A 1 195 ? 24.160 18.925 33.839 1.00 40.78 195 SER A CA 1
ATOM 1333 C C . SER A 1 195 ? 23.796 18.083 32.603 1.00 40.78 195 SER A C 1
ATOM 1335 O O . SER A 1 195 ? 24.050 16.884 32.543 1.00 40.78 195 SER A O 1
ATOM 1337 N N . THR A 1 196 ? 23.219 18.762 31.609 1.00 40.56 196 THR A N 1
ATOM 1338 C CA . THR A 1 196 ? 23.359 18.489 30.166 1.00 40.56 196 THR A CA 1
ATOM 1339 C C . THR A 1 196 ? 23.194 17.049 29.679 1.00 40.56 196 THR A C 1
ATOM 1341 O O . THR A 1 196 ? 24.149 16.359 29.344 1.00 40.56 196 THR A O 1
ATOM 1344 N N . GLY A 1 197 ? 21.930 16.705 29.456 1.00 39.12 197 GLY A N 1
ATOM 1345 C CA . GLY A 1 197 ? 21.500 15.977 28.267 1.00 39.12 197 GLY A CA 1
ATOM 1346 C C . GLY A 1 197 ? 20.496 16.796 27.457 1.00 39.12 197 GLY A C 1
ATOM 1347 O O . GLY A 1 197 ? 19.569 16.228 26.895 1.00 39.12 197 GLY A O 1
ATOM 1348 N N . ALA A 1 198 ? 20.639 18.130 27.412 1.00 44.88 198 ALA A N 1
ATOM 1349 C CA . ALA A 1 198 ? 20.152 18.884 26.263 1.00 44.88 198 ALA A CA 1
ATOM 1350 C C . ALA A 1 198 ? 20.995 18.406 25.076 1.00 44.88 198 ALA A C 1
ATOM 1352 O O . ALA A 1 198 ? 22.015 19.005 24.743 1.00 44.88 198 ALA A O 1
ATOM 1353 N N . ALA A 1 199 ? 20.629 17.243 24.533 1.00 41.09 199 ALA A N 1
ATOM 1354 C CA . ALA A 1 199 ? 21.064 16.839 23.218 1.00 41.09 199 ALA A CA 1
ATOM 1355 C C . ALA A 1 199 ? 20.628 17.984 22.321 1.00 41.09 199 ALA A C 1
ATOM 1357 O O . ALA A 1 199 ? 19.446 18.333 22.279 1.00 41.09 199 ALA A O 1
ATOM 1358 N N . SER A 1 200 ? 21.630 18.654 21.770 1.00 35.88 200 SER A N 1
ATOM 1359 C CA . SER A 1 200 ? 21.490 19.857 20.987 1.00 35.88 200 SER A CA 1
ATOM 1360 C C . SER A 1 200 ? 20.235 19.794 20.132 1.00 35.88 200 SER A C 1
ATOM 1362 O O . SER A 1 200 ? 20.050 18.851 19.362 1.00 35.88 200 SER A O 1
ATOM 1364 N N . SER A 1 201 ? 19.444 20.861 20.178 1.00 45.09 201 SER A N 1
ATOM 1365 C CA . SER A 1 201 ? 18.536 21.267 19.105 1.00 45.09 201 SER A CA 1
ATOM 1366 C C . SER A 1 201 ? 19.309 21.602 17.818 1.00 45.09 201 SER A C 1
ATOM 1368 O O . SER A 1 201 ? 18.981 22.548 17.106 1.00 45.09 201 SER A O 1
ATOM 1370 N N . SER A 1 202 ? 20.336 20.817 17.494 1.00 51.41 202 SER A N 1
ATOM 1371 C CA . SER A 1 202 ? 20.869 20.676 16.155 1.00 51.41 202 SER A CA 1
ATOM 1372 C C . SER A 1 202 ? 19.854 19.846 15.374 1.00 51.41 202 SER A C 1
ATOM 1374 O O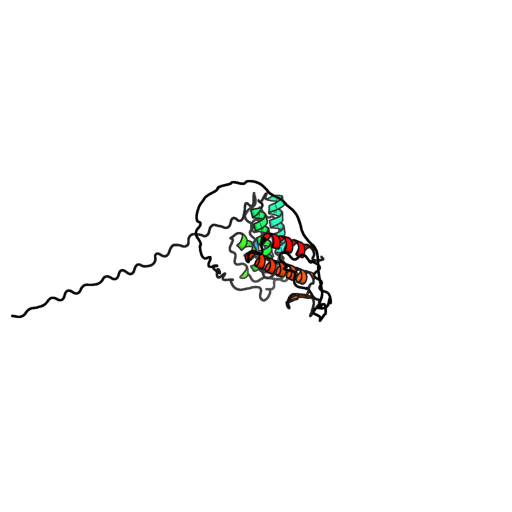 . SER A 1 202 ? 20.026 18.654 15.152 1.00 51.41 202 SER A O 1
ATOM 1376 N N . ALA A 1 203 ? 18.756 20.527 15.043 1.00 72.44 203 ALA A N 1
ATOM 1377 C CA . ALA A 1 203 ? 17.788 20.195 14.013 1.00 72.44 203 ALA A CA 1
ATOM 1378 C C . ALA A 1 203 ? 17.209 18.773 14.072 1.00 72.44 203 ALA A C 1
ATOM 1380 O O . ALA A 1 203 ? 17.320 18.039 13.099 1.00 72.44 203 ALA A O 1
ATOM 1381 N N . ASN A 1 204 ? 16.538 18.383 15.166 1.00 90.12 204 ASN A N 1
ATOM 1382 C CA . ASN A 1 204 ? 15.528 17.335 14.997 1.00 90.12 204 ASN A CA 1
ATOM 1383 C C . ASN A 1 204 ? 14.463 17.874 14.028 1.00 90.12 204 ASN A C 1
ATOM 1385 O O . ASN A 1 204 ? 13.748 18.810 14.387 1.00 90.12 204 ASN A O 1
ATOM 1389 N N . VAL A 1 205 ? 14.390 17.323 12.818 1.00 91.88 205 VAL A N 1
ATOM 1390 C CA . VAL A 1 205 ? 13.412 17.741 11.800 1.00 91.88 205 VAL A CA 1
ATOM 1391 C C . VAL A 1 205 ? 12.064 17.032 11.957 1.00 91.88 205 VAL A C 1
ATOM 1393 O O . VAL A 1 205 ? 11.088 17.429 11.328 1.00 91.88 205 VAL A O 1
ATOM 1396 N N . GLN A 1 206 ? 11.967 16.033 12.844 1.00 92.50 206 GLN A N 1
ATOM 1397 C CA . GLN A 1 206 ? 10.693 15.406 13.186 1.00 92.50 206 GLN A CA 1
ATOM 1398 C C . GLN A 1 206 ? 9.835 16.350 14.035 1.00 92.50 206 GLN A C 1
ATOM 1400 O O . GLN A 1 206 ? 10.089 16.542 15.226 1.00 92.50 206 GLN A O 1
ATOM 1405 N N . ALA A 1 207 ? 8.817 16.933 13.401 1.00 90.44 207 ALA A N 1
ATOM 1406 C CA . ALA A 1 207 ? 7.914 17.908 14.006 1.00 90.44 207 ALA A CA 1
ATOM 1407 C C . ALA A 1 207 ? 6.729 17.268 14.749 1.00 90.44 207 ALA A C 1
ATOM 1409 O O . ALA A 1 207 ? 6.077 17.942 15.551 1.00 90.44 207 ALA A O 1
ATOM 1410 N N . PHE A 1 208 ? 6.436 15.985 14.508 1.00 94.50 208 PHE A N 1
ATOM 1411 C CA . PHE A 1 208 ? 5.367 15.289 15.216 1.00 94.50 208 PHE A CA 1
ATOM 1412 C C . PHE A 1 208 ? 5.751 15.027 16.680 1.00 94.50 208 PHE A C 1
ATOM 1414 O O . PHE A 1 208 ? 6.752 14.376 16.972 1.00 94.50 208 PHE A O 1
ATOM 1421 N N . THR A 1 209 ? 4.939 15.526 17.616 1.00 94.81 209 THR A N 1
ATOM 1422 C CA . THR A 1 209 ? 5.198 15.443 19.067 1.00 94.81 209 THR A CA 1
ATOM 1423 C C . THR A 1 209 ? 4.221 14.545 19.825 1.00 94.81 209 THR A C 1
ATOM 1425 O O . THR A 1 209 ? 4.373 14.369 21.035 1.00 94.81 209 THR A O 1
ATOM 1428 N N . GLY A 1 210 ? 3.214 13.974 19.152 1.00 93.88 210 GLY A N 1
ATOM 1429 C CA . GLY A 1 210 ? 2.274 13.055 19.793 1.00 93.88 210 GLY A CA 1
ATOM 1430 C C . GLY A 1 210 ? 3.010 11.828 20.326 1.00 93.88 210 GLY A C 1
ATOM 1431 O O . GLY A 1 210 ? 3.833 11.274 19.610 1.00 93.88 210 GLY A O 1
ATOM 1432 N N . ALA A 1 211 ? 2.717 11.392 21.555 1.00 95.62 211 ALA A N 1
ATOM 1433 C CA . ALA A 1 211 ? 3.423 10.297 22.231 1.00 95.62 211 ALA A CA 1
ATOM 1434 C C . ALA A 1 211 ? 2.462 9.420 23.057 1.00 95.62 211 ALA A C 1
ATOM 1436 O O . ALA A 1 211 ? 2.441 9.481 24.290 1.00 95.62 211 ALA A O 1
ATOM 1437 N N . LEU A 1 212 ? 1.620 8.627 22.389 1.00 93.62 212 LEU A N 1
ATOM 1438 C CA . LEU A 1 212 ? 0.717 7.688 23.050 1.00 93.62 212 LEU A CA 1
ATOM 1439 C C . LEU A 1 212 ? 1.520 6.692 23.900 1.00 93.62 212 LEU A C 1
ATOM 1441 O O . LEU A 1 212 ? 2.547 6.167 23.474 1.00 93.62 212 LEU A O 1
ATOM 1445 N N . GLY A 1 213 ? 1.096 6.496 25.150 1.00 91.81 213 GLY A N 1
ATOM 1446 C CA . GLY A 1 213 ? 1.831 5.658 26.102 1.00 91.81 213 GLY A CA 1
ATOM 1447 C C . GLY A 1 213 ? 3.235 6.166 26.455 1.00 91.81 213 GLY A C 1
ATOM 1448 O O . GLY A 1 213 ? 4.027 5.404 27.000 1.00 91.81 213 GLY A O 1
ATOM 1449 N N . GLY A 1 214 ? 3.563 7.426 26.142 1.00 93.06 214 GLY A N 1
ATOM 1450 C CA . GLY A 1 214 ? 4.900 7.991 26.339 1.00 93.06 214 GLY A CA 1
ATOM 1451 C C . GLY A 1 214 ? 5.923 7.579 25.276 1.00 93.06 214 GLY A C 1
ATOM 1452 O O . GLY A 1 214 ? 7.105 7.872 25.442 1.00 93.06 214 GLY A O 1
ATOM 1453 N N . ILE A 1 215 ? 5.494 6.922 24.192 1.00 94.50 215 ILE A N 1
ATOM 1454 C CA . ILE A 1 215 ? 6.377 6.530 23.092 1.00 94.50 215 ILE A CA 1
ATOM 1455 C C . ILE A 1 215 ? 6.431 7.651 22.051 1.00 94.50 215 ILE A C 1
ATOM 1457 O O . ILE A 1 215 ? 5.501 7.864 21.269 1.00 94.50 215 ILE A O 1
ATOM 1461 N N . SER A 1 216 ? 7.540 8.383 22.050 1.00 95.12 216 SER A N 1
ATOM 1462 C CA . SER A 1 216 ? 7.821 9.442 21.079 1.00 95.12 216 SER A CA 1
ATOM 1463 C C . SER A 1 216 ? 8.540 8.896 19.850 1.00 95.12 216 SER A C 1
ATOM 1465 O O . SER A 1 216 ? 9.304 7.936 19.946 1.00 95.12 216 SER A O 1
ATOM 1467 N N . ALA A 1 217 ? 8.329 9.541 18.705 1.00 93.50 217 ALA A N 1
ATOM 1468 C CA . ALA A 1 217 ? 9.077 9.237 17.500 1.00 93.50 217 ALA A CA 1
ATOM 1469 C C . ALA A 1 217 ? 10.565 9.563 17.713 1.00 93.50 217 ALA A C 1
ATOM 1471 O O . ALA A 1 217 ? 10.880 10.628 18.260 1.00 93.50 217 ALA A O 1
ATOM 1472 N N . PRO A 1 218 ? 11.491 8.661 17.335 1.00 92.81 218 PRO A N 1
ATOM 1473 C CA . PRO A 1 218 ? 12.914 8.932 17.431 1.00 92.81 218 PRO A CA 1
ATOM 1474 C C . PRO A 1 218 ? 13.278 10.159 16.599 1.00 92.81 218 PRO A C 1
ATOM 1476 O O . PRO A 1 218 ? 12.700 10.418 15.540 1.00 92.81 218 PRO A O 1
ATOM 1479 N N . ALA A 1 219 ? 14.254 10.919 17.090 1.00 94.31 219 ALA A N 1
ATOM 1480 C CA . ALA A 1 219 ? 14.706 12.124 16.417 1.00 94.31 219 ALA A CA 1
ATOM 1481 C C . ALA A 1 219 ? 15.260 11.804 15.023 1.00 94.31 219 ALA A C 1
ATOM 1483 O O . ALA A 1 219 ? 15.963 10.809 14.830 1.00 94.31 219 ALA A O 1
ATOM 1484 N N . VAL A 1 220 ? 14.974 12.696 14.080 1.00 94.75 220 VAL A N 1
ATOM 1485 C CA . VAL A 1 220 ? 15.564 12.702 12.745 1.00 94.75 220 VAL A CA 1
ATOM 1486 C C . VAL A 1 220 ? 16.551 13.853 12.695 1.00 94.75 220 VAL A C 1
ATOM 1488 O O . VAL A 1 220 ? 16.146 15.013 12.714 1.00 94.75 220 VAL A O 1
ATOM 1491 N N . THR A 1 221 ? 17.843 13.552 12.661 1.00 94.25 221 THR A N 1
ATOM 1492 C CA . THR A 1 221 ? 18.902 14.569 12.668 1.00 94.25 221 THR A CA 1
ATOM 1493 C C . THR A 1 221 ? 19.656 14.592 11.339 1.00 94.25 221 THR A C 1
ATOM 1495 O O . THR A 1 221 ? 20.007 13.534 10.816 1.00 94.25 221 THR A O 1
ATOM 1498 N N . PRO A 1 222 ? 19.949 15.774 10.769 1.00 91.12 222 PRO A N 1
ATOM 1499 C CA . PRO A 1 222 ? 20.849 15.886 9.627 1.00 91.12 222 PRO A CA 1
ATOM 1500 C C . PRO A 1 222 ? 22.224 15.289 9.952 1.00 91.12 222 PRO A C 1
ATOM 1502 O O . PRO A 1 222 ? 22.818 15.608 10.985 1.00 91.12 222 PRO A O 1
ATOM 1505 N N . GLY A 1 223 ? 22.748 14.435 9.073 1.00 88.00 223 GLY A N 1
ATOM 1506 C CA . GLY A 1 223 ? 24.016 13.747 9.298 1.00 88.00 223 GLY A CA 1
ATOM 1507 C C . GLY A 1 223 ? 24.428 12.819 8.157 1.00 88.00 223 GLY A C 1
ATOM 1508 O O . GLY A 1 223 ? 23.615 12.411 7.328 1.00 88.00 223 GLY A O 1
ATOM 1509 N N . GLY A 1 224 ? 25.721 12.484 8.105 1.00 84.75 224 GLY A N 1
ATOM 1510 C CA . GLY A 1 224 ? 26.277 11.648 7.040 1.00 84.75 224 GLY A CA 1
ATOM 1511 C C . GLY A 1 224 ? 26.010 12.252 5.660 1.00 84.75 224 GLY A C 1
ATOM 1512 O O . GLY A 1 224 ? 26.343 13.412 5.416 1.00 84.75 224 GLY A O 1
ATOM 1513 N N . LYS A 1 225 ? 25.398 11.471 4.764 1.00 85.50 225 LYS A N 1
ATOM 1514 C CA . LYS A 1 225 ? 25.011 11.918 3.417 1.00 85.50 225 LYS A CA 1
ATOM 1515 C C . LYS A 1 225 ? 23.564 12.441 3.309 1.00 85.50 225 LYS A C 1
ATOM 1517 O O . LYS A 1 225 ? 23.118 12.728 2.202 1.00 85.50 225 LYS A O 1
ATOM 1522 N N . GLY A 1 226 ? 22.839 12.558 4.426 1.00 92.56 226 GLY A N 1
ATOM 1523 C CA . GLY A 1 226 ? 21.452 13.032 4.459 1.00 92.56 226 GLY A CA 1
ATOM 1524 C C . GLY A 1 226 ? 20.913 13.179 5.886 1.00 92.56 226 GLY A C 1
ATOM 1525 O O . GLY A 1 226 ? 21.259 14.131 6.586 1.00 92.56 226 GLY A O 1
ATOM 1526 N N . PHE A 1 227 ? 20.065 12.241 6.308 1.00 94.50 227 PHE A N 1
ATOM 1527 C CA . PHE A 1 227 ? 19.335 12.248 7.579 1.00 94.50 227 PHE A CA 1
ATOM 1528 C C . PHE A 1 227 ? 19.558 10.946 8.350 1.00 94.50 227 PHE A C 1
ATOM 1530 O O . PHE A 1 227 ? 19.641 9.876 7.749 1.00 94.50 227 PHE A O 1
ATOM 1537 N N . ILE A 1 228 ? 19.628 11.018 9.677 1.00 91.06 228 ILE A N 1
ATOM 1538 C CA . ILE A 1 228 ? 19.869 9.876 10.561 1.00 91.06 228 ILE A CA 1
ATOM 1539 C C . ILE A 1 228 ? 18.675 9.669 11.495 1.00 91.06 228 ILE A C 1
ATOM 1541 O O . ILE A 1 228 ? 18.184 10.626 12.091 1.00 91.06 228 ILE A O 1
ATOM 1545 N N . VAL A 1 229 ? 18.248 8.412 11.643 1.00 94.50 229 VAL A N 1
ATOM 1546 C CA . VAL A 1 229 ? 17.193 7.963 12.568 1.00 94.50 229 VAL A CA 1
ATOM 1547 C C . VAL A 1 229 ? 17.685 6.716 13.286 1.00 94.50 229 VAL A C 1
ATOM 1549 O O . VAL A 1 229 ? 17.939 5.708 12.632 1.00 94.50 229 VAL A O 1
ATOM 1552 N N . ASP A 1 230 ? 17.872 6.791 14.604 1.00 88.50 230 ASP A N 1
ATOM 1553 C CA . ASP A 1 230 ? 18.380 5.675 15.427 1.00 88.50 230 ASP A CA 1
ATOM 1554 C C . ASP A 1 230 ? 19.622 4.979 14.812 1.00 88.50 230 ASP A C 1
ATOM 1556 O O . ASP A 1 230 ? 19.700 3.766 14.629 1.00 88.50 230 ASP A O 1
ATOM 1560 N N . GLY A 1 231 ? 20.579 5.789 14.344 1.00 84.56 231 GLY A N 1
ATOM 1561 C CA . GLY A 1 231 ? 21.810 5.314 13.699 1.00 84.56 231 GLY A CA 1
ATOM 1562 C C . GLY A 1 231 ? 21.666 4.817 12.251 1.00 84.56 231 GLY A C 1
ATOM 1563 O O . GLY A 1 231 ? 22.681 4.547 11.611 1.00 84.56 231 GLY A O 1
ATOM 1564 N N . SER A 1 232 ? 20.450 4.742 11.705 1.00 86.69 232 SER A N 1
ATOM 1565 C CA . SER A 1 232 ? 20.192 4.425 10.292 1.00 86.69 232 SER A CA 1
ATOM 1566 C C . SER A 1 232 ? 20.230 5.685 9.426 1.00 86.69 232 SER A C 1
ATOM 1568 O O . SER A 1 232 ? 19.684 6.711 9.818 1.00 86.69 232 SER A O 1
ATOM 1570 N N . GLU A 1 233 ? 20.845 5.617 8.241 1.00 92.31 233 GLU A N 1
ATOM 1571 C CA . GLU A 1 233 ? 21.095 6.788 7.384 1.00 92.31 233 GLU A CA 1
ATOM 1572 C C . GLU A 1 233 ? 20.245 6.779 6.097 1.00 92.31 233 GLU A C 1
ATOM 1574 O O . GLU A 1 233 ? 20.275 5.819 5.324 1.00 92.31 233 GLU A O 1
ATOM 1579 N N . PHE A 1 234 ? 19.555 7.887 5.825 1.00 89.31 234 PHE A N 1
ATOM 1580 C CA . PHE A 1 234 ? 18.610 8.095 4.724 1.00 89.31 234 PHE A CA 1
ATOM 1581 C C . PHE A 1 234 ? 19.047 9.272 3.848 1.00 89.31 234 PHE A C 1
ATOM 1583 O O . PHE A 1 234 ? 19.516 10.286 4.352 1.00 89.31 234 PHE A O 1
ATOM 1590 N N . ILE A 1 235 ? 18.874 9.163 2.527 1.00 89.88 235 ILE A N 1
ATOM 1591 C CA . ILE A 1 235 ? 19.170 10.276 1.602 1.00 89.88 235 ILE A CA 1
ATOM 1592 C C . ILE A 1 235 ? 18.079 11.350 1.665 1.00 89.88 235 ILE A C 1
ATOM 1594 O O . ILE A 1 235 ? 18.376 12.538 1.687 1.00 89.88 235 ILE A O 1
ATOM 1598 N N . GLN A 1 236 ? 16.816 10.915 1.695 1.00 88.25 236 GLN A N 1
ATOM 1599 C CA . GLN A 1 236 ? 15.646 11.781 1.571 1.00 88.25 236 GLN A CA 1
ATOM 1600 C C . GLN A 1 236 ? 14.993 12.018 2.934 1.00 88.25 236 GLN A C 1
ATOM 1602 O O . GLN A 1 236 ? 14.740 11.061 3.669 1.00 88.25 236 GLN A O 1
ATOM 1607 N N . GLU A 1 237 ? 14.653 13.275 3.221 1.00 89.75 237 GLU A N 1
ATOM 1608 C CA . GLU A 1 237 ? 14.041 13.708 4.486 1.00 89.75 237 GLU A CA 1
ATOM 1609 C C . GLU A 1 237 ? 12.723 12.987 4.771 1.00 89.75 237 GLU A C 1
ATOM 1611 O O . GLU A 1 237 ? 12.567 12.386 5.829 1.00 89.75 237 GLU A O 1
ATOM 1616 N N . ALA A 1 238 ? 11.812 12.960 3.794 1.00 88.31 238 ALA A N 1
ATOM 1617 C CA . ALA A 1 238 ? 10.516 12.298 3.930 1.00 88.31 238 ALA A CA 1
ATOM 1618 C C . ALA A 1 238 ? 10.653 10.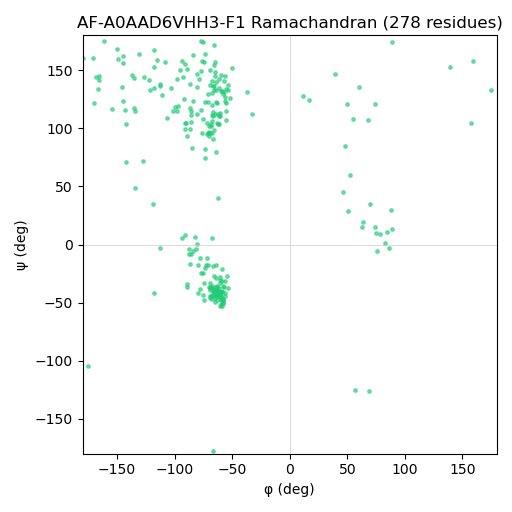802 4.266 1.00 88.31 238 ALA A C 1
ATOM 1620 O O . ALA A 1 238 ? 9.886 10.270 5.063 1.00 88.31 238 ALA A O 1
ATOM 1621 N N . GLY 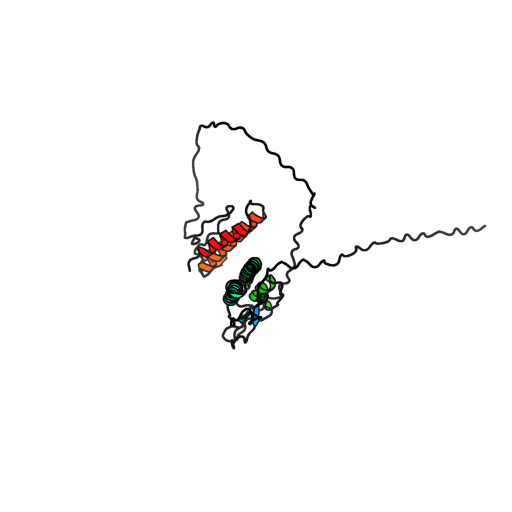A 1 239 ? 11.671 10.128 3.717 1.00 87.88 239 GLY A N 1
ATOM 1622 C CA . GLY A 1 239 ? 11.958 8.728 4.043 1.00 87.88 239 GLY A CA 1
ATOM 1623 C C . GLY A 1 239 ? 12.467 8.544 5.475 1.00 87.88 239 GLY A C 1
ATOM 1624 O O . GLY A 1 239 ? 12.094 7.582 6.142 1.00 87.88 239 GLY A O 1
ATOM 1625 N N . ALA A 1 240 ? 13.276 9.484 5.968 1.00 93.81 240 ALA A N 1
ATOM 1626 C CA . ALA A 1 240 ? 13.753 9.484 7.347 1.00 93.81 240 ALA A CA 1
ATOM 1627 C C . ALA A 1 240 ? 12.613 9.774 8.341 1.00 93.81 240 ALA A C 1
ATOM 1629 O O . ALA A 1 240 ? 12.458 9.073 9.340 1.00 93.81 240 ALA A O 1
ATOM 1630 N N . LEU A 1 241 ? 11.766 10.760 8.039 1.00 94.62 241 LEU A N 1
ATOM 1631 C CA . LEU A 1 241 ? 10.586 11.092 8.838 1.00 94.62 241 LEU A CA 1
ATOM 1632 C C . LEU A 1 241 ? 9.579 9.935 8.880 1.00 94.62 241 LEU A C 1
ATOM 1634 O O . LEU A 1 241 ? 9.087 9.609 9.958 1.00 94.62 241 LEU A O 1
ATOM 1638 N N . GLY A 1 242 ? 9.349 9.260 7.749 1.00 94.06 242 GLY A N 1
ATOM 1639 C CA . GLY A 1 242 ? 8.513 8.060 7.690 1.00 94.06 242 GLY A CA 1
ATOM 1640 C C . GLY A 1 242 ? 9.053 6.942 8.579 1.00 94.06 242 GLY A C 1
ATOM 1641 O O . GLY A 1 242 ? 8.322 6.412 9.412 1.00 94.06 242 GLY A O 1
ATOM 1642 N N . ARG A 1 243 ? 10.365 6.663 8.506 1.00 93.62 243 ARG A N 1
ATOM 1643 C CA . ARG A 1 243 ? 10.997 5.669 9.386 1.00 93.62 243 ARG A CA 1
ATOM 1644 C C . ARG A 1 243 ? 10.828 6.016 10.864 1.00 93.62 243 ARG A C 1
ATOM 1646 O O . ARG A 1 243 ? 10.572 5.128 11.669 1.00 93.62 243 ARG A O 1
ATOM 1653 N N . SER A 1 244 ? 10.972 7.291 11.218 1.00 95.38 244 SER A N 1
ATOM 1654 C CA . SER A 1 244 ? 10.767 7.780 12.582 1.00 95.38 244 SER A CA 1
ATOM 1655 C C . SER A 1 244 ? 9.331 7.526 13.071 1.00 95.38 244 SER A C 1
ATOM 1657 O O . SER A 1 244 ? 9.148 7.029 14.183 1.00 95.38 244 SER A O 1
ATOM 1659 N N . CYS A 1 245 ? 8.316 7.744 12.231 1.00 95.88 245 CYS A N 1
ATOM 1660 C CA . CYS A 1 245 ? 6.929 7.396 12.559 1.00 95.88 245 CYS A CA 1
ATOM 1661 C C . CYS A 1 245 ? 6.727 5.882 12.752 1.00 95.88 245 CYS A C 1
ATOM 1663 O O . CYS A 1 245 ? 6.112 5.458 13.730 1.00 95.88 245 CYS A O 1
ATOM 1665 N N . ASP A 1 246 ? 7.322 5.050 11.897 1.00 95.12 246 ASP A N 1
ATOM 1666 C CA . ASP A 1 246 ? 7.166 3.594 11.996 1.00 95.12 246 ASP A CA 1
ATOM 1667 C C . ASP A 1 246 ? 7.845 3.006 13.249 1.00 95.12 246 ASP A C 1
ATOM 1669 O O . ASP A 1 246 ? 7.321 2.085 13.879 1.00 95.12 246 ASP A O 1
ATOM 1673 N N . GLU A 1 247 ? 8.998 3.546 13.660 1.00 93.69 247 GLU A N 1
ATOM 1674 C CA . GLU A 1 247 ? 9.655 3.151 14.916 1.00 93.69 247 GLU A CA 1
ATOM 1675 C C . GLU A 1 247 ? 8.829 3.559 16.143 1.00 93.69 247 GLU A C 1
ATOM 1677 O O . GLU A 1 247 ? 8.699 2.782 17.096 1.00 93.69 247 GLU A O 1
ATOM 1682 N N . GLN A 1 248 ? 8.198 4.740 16.099 1.00 97.00 248 GLN A N 1
ATOM 1683 C CA . GLN A 1 248 ? 7.237 5.154 17.121 1.00 97.00 248 GLN A CA 1
ATOM 1684 C C . GLN A 1 248 ? 6.084 4.159 17.229 1.00 97.00 248 GLN A C 1
ATOM 1686 O O . GLN A 1 248 ? 5.726 3.738 18.330 1.00 97.00 248 GLN A O 1
ATOM 1691 N N . HIS A 1 249 ? 5.514 3.785 16.084 1.00 95.00 249 HIS A N 1
ATOM 1692 C CA . HIS A 1 249 ? 4.408 2.848 16.018 1.00 95.00 249 HIS A CA 1
ATOM 1693 C C . HIS A 1 249 ? 4.797 1.497 16.618 1.00 95.00 249 HIS A C 1
ATOM 1695 O O . HIS A 1 249 ? 4.073 0.970 17.458 1.00 95.00 249 HIS A O 1
ATOM 1701 N N . ASN A 1 250 ? 5.955 0.948 16.246 1.00 93.00 250 ASN A N 1
ATOM 1702 C CA . ASN A 1 250 ? 6.425 -0.330 16.779 1.00 93.00 250 ASN A CA 1
ATOM 1703 C C . ASN A 1 250 ? 6.610 -0.275 18.301 1.00 93.00 250 ASN A C 1
ATOM 1705 O O . ASN A 1 250 ? 6.191 -1.193 19.008 1.00 93.00 250 ASN A O 1
ATOM 1709 N N . GLY A 1 251 ? 7.175 0.816 18.826 1.00 95.00 251 GLY A N 1
ATOM 1710 C CA . GLY A 1 251 ? 7.274 1.036 20.269 1.00 95.00 251 GLY A CA 1
ATOM 1711 C C . GLY A 1 251 ? 5.902 1.137 20.948 1.00 95.00 251 GLY A C 1
ATOM 1712 O O . GLY A 1 251 ? 5.678 0.506 21.983 1.00 95.00 251 GLY A O 1
ATOM 1713 N N . CYS A 1 252 ? 4.964 1.869 20.343 1.00 97.00 252 CYS A N 1
ATOM 1714 C CA . CYS A 1 252 ? 3.597 2.014 20.838 1.00 97.00 252 CYS A CA 1
ATOM 1715 C C . CYS A 1 252 ? 2.857 0.671 20.842 1.00 97.00 252 CYS A C 1
ATOM 1717 O O . CYS A 1 252 ? 2.286 0.281 21.859 1.00 97.00 252 CYS A O 1
ATOM 1719 N N . ALA A 1 253 ? 2.919 -0.081 19.744 1.00 91.62 253 ALA A N 1
ATOM 1720 C CA . ALA A 1 253 ? 2.281 -1.382 19.610 1.00 91.62 253 ALA A CA 1
ATOM 1721 C C . ALA A 1 253 ? 2.859 -2.391 20.612 1.00 91.62 253 ALA A C 1
ATOM 1723 O O . ALA A 1 253 ? 2.109 -3.143 21.233 1.00 91.62 253 ALA A O 1
ATOM 1724 N N . ASN A 1 254 ? 4.174 -2.368 20.845 1.00 94.12 254 ASN A N 1
ATOM 1725 C CA . ASN A 1 254 ? 4.804 -3.175 21.890 1.00 94.12 254 ASN A CA 1
ATOM 1726 C C . ASN A 1 254 ? 4.273 -2.817 23.286 1.00 94.12 254 ASN A C 1
ATOM 1728 O O . ASN A 1 254 ? 3.994 -3.718 24.077 1.00 94.12 254 ASN A O 1
ATOM 1732 N N . ALA A 1 255 ? 4.075 -1.530 23.583 1.00 92.12 255 ALA A N 1
ATOM 1733 C CA . ALA A 1 255 ? 3.485 -1.088 24.844 1.00 92.12 255 ALA A CA 1
ATOM 1734 C C . ALA A 1 255 ? 2.006 -1.507 24.976 1.00 92.12 255 ALA A C 1
ATOM 1736 O O . ALA A 1 255 ? 1.612 -2.035 26.018 1.00 92.12 255 ALA A O 1
ATOM 1737 N N . ALA A 1 256 ? 1.202 -1.357 23.919 1.00 94.62 256 ALA A N 1
ATOM 1738 C CA . ALA A 1 256 ? -0.184 -1.830 23.881 1.00 94.62 256 ALA A CA 1
ATOM 1739 C C . ALA A 1 256 ? -0.263 -3.346 24.145 1.00 94.62 256 ALA A C 1
ATOM 1741 O O . ALA A 1 256 ? -1.015 -3.793 25.013 1.00 94.62 256 ALA A O 1
ATOM 1742 N N . ASN A 1 257 ? 0.591 -4.129 23.478 1.00 91.25 257 ASN A N 1
ATOM 1743 C CA . ASN A 1 257 ? 0.694 -5.580 23.660 1.00 91.25 257 ASN A CA 1
ATOM 1744 C C . ASN A 1 257 ? 1.201 -5.978 25.056 1.00 91.25 257 ASN A C 1
ATOM 1746 O O . ASN A 1 257 ? 0.858 -7.050 25.553 1.00 91.25 257 ASN A O 1
ATOM 1750 N N . ALA A 1 258 ? 1.983 -5.117 25.710 1.00 94.25 258 ALA A N 1
ATOM 1751 C CA . ALA A 1 258 ? 2.423 -5.293 27.092 1.00 94.25 258 ALA A CA 1
ATOM 1752 C C . ALA A 1 258 ? 1.363 -4.873 28.133 1.00 94.25 258 ALA A C 1
ATOM 1754 O O . ALA A 1 258 ? 1.615 -4.975 29.333 1.00 94.25 258 ALA A O 1
ATOM 1755 N N . GLY A 1 259 ? 0.180 -4.422 27.700 1.00 92.94 259 GLY A N 1
ATOM 1756 C CA . GLY A 1 259 ? -0.925 -4.058 28.586 1.00 92.94 259 GLY A CA 1
ATOM 1757 C C . GLY A 1 259 ? -0.901 -2.606 29.065 1.00 92.94 259 GLY A C 1
ATOM 1758 O O . GLY A 1 259 ? -1.408 -2.322 30.147 1.00 92.94 259 GLY A O 1
ATOM 1759 N N . ALA A 1 260 ? -0.359 -1.673 28.274 1.00 91.81 260 ALA A N 1
ATOM 1760 C CA . ALA A 1 260 ? -0.282 -0.246 28.620 1.00 91.81 260 ALA A CA 1
ATOM 1761 C C . ALA A 1 260 ? -1.641 0.499 28.683 1.00 91.81 260 ALA A C 1
ATOM 1763 O O . ALA A 1 260 ? -1.670 1.711 28.891 1.00 91.81 260 ALA A O 1
ATOM 1764 N N . GLY A 1 261 ? -2.769 -0.208 28.545 1.00 93.69 261 GLY A N 1
ATOM 1765 C CA . GLY A 1 261 ? -4.115 0.344 28.748 1.00 93.69 261 GLY A CA 1
ATOM 1766 C C . GLY A 1 261 ? -4.721 1.062 27.537 1.00 93.69 261 GLY A C 1
ATOM 1767 O O . GLY A 1 261 ? -5.763 1.695 27.680 1.00 93.69 261 GLY A O 1
ATOM 1768 N N . PHE A 1 262 ? -4.098 0.945 26.364 1.00 95.75 262 PHE A N 1
ATOM 1769 C CA . PHE A 1 262 ? -4.606 1.396 25.064 1.00 95.75 262 PHE A CA 1
ATOM 1770 C C . PHE A 1 262 ? -4.463 0.276 24.025 1.00 95.75 262 PHE A C 1
ATOM 1772 O O . PHE A 1 262 ? -3.759 -0.712 24.259 1.00 95.75 262 PHE A O 1
ATOM 1779 N N . ALA A 1 263 ? -5.160 0.404 22.899 1.00 95.44 263 ALA A N 1
ATOM 1780 C CA . ALA A 1 263 ? -5.162 -0.592 21.837 1.00 95.44 263 ALA A CA 1
ATOM 1781 C C . ALA A 1 263 ? -4.106 -0.282 20.769 1.00 95.44 263 ALA A C 1
ATOM 1783 O O . ALA A 1 263 ? -3.714 0.864 20.561 1.00 95.44 263 ALA A O 1
ATOM 1784 N N . VAL A 1 264 ? -3.696 -1.309 20.020 1.00 89.44 264 VAL A N 1
ATOM 1785 C CA . VAL A 1 264 ? -2.822 -1.129 18.846 1.00 89.44 264 VAL A CA 1
ATOM 1786 C C . VAL A 1 264 ? -3.473 -0.200 17.810 1.00 89.44 264 VAL A C 1
ATOM 1788 O O . VAL A 1 264 ? -2.777 0.603 17.208 1.00 89.44 264 VAL A O 1
ATOM 1791 N N . SER A 1 265 ? -4.807 -0.184 17.705 1.00 91.12 265 SER A N 1
ATOM 1792 C CA . SER A 1 265 ? -5.533 0.762 16.843 1.00 91.12 265 SER A CA 1
ATOM 1793 C C . SER A 1 265 ? -5.315 2.235 17.209 1.00 91.12 265 SER A C 1
ATOM 1795 O O . SER A 1 265 ? -5.411 3.106 16.347 1.00 91.12 265 SER A O 1
ATOM 1797 N N . ASP A 1 266 ? -5.023 2.531 18.478 1.00 92.44 266 ASP A N 1
ATOM 1798 C CA . ASP A 1 266 ? -4.678 3.887 18.910 1.00 92.44 266 ASP A CA 1
ATOM 1799 C C . ASP A 1 266 ? -3.251 4.251 18.456 1.00 92.44 266 ASP A C 1
ATOM 1801 O O . ASP A 1 266 ? -2.989 5.396 18.080 1.00 92.44 266 ASP A O 1
ATOM 1805 N N . CYS A 1 267 ? -2.346 3.264 18.413 1.00 94.75 267 CYS A N 1
ATOM 1806 C CA . CYS A 1 267 ? -1.016 3.402 17.818 1.00 94.75 267 CYS A CA 1
ATOM 1807 C C . CYS A 1 267 ? -1.094 3.604 16.302 1.00 94.75 267 CYS A C 1
ATOM 1809 O O . CYS A 1 267 ? -0.396 4.467 15.776 1.00 94.75 267 CYS A O 1
ATOM 1811 N N . ASP A 1 268 ? -1.977 2.883 15.605 1.00 92.50 268 ASP A N 1
ATOM 1812 C CA . ASP A 1 268 ? -2.225 3.074 14.170 1.00 92.50 268 ASP A CA 1
ATOM 1813 C C . ASP A 1 268 ? -2.712 4.506 13.882 1.00 92.50 268 ASP A C 1
ATOM 1815 O O . ASP A 1 268 ? -2.226 5.176 12.968 1.00 92.50 268 ASP A O 1
ATOM 1819 N N . ALA A 1 269 ? -3.641 5.021 14.698 1.00 94.19 269 ALA A N 1
ATOM 1820 C CA . ALA A 1 269 ? -4.125 6.397 14.587 1.00 94.19 269 ALA A CA 1
ATOM 1821 C C . ALA A 1 269 ? -3.006 7.427 14.827 1.00 94.19 269 ALA A C 1
ATOM 1823 O O . ALA A 1 269 ? -2.908 8.416 14.095 1.00 94.19 269 ALA A O 1
ATOM 1824 N N . GLN A 1 270 ? -2.139 7.184 15.816 1.00 95.38 270 GLN A N 1
ATOM 1825 C CA . GLN A 1 270 ? -0.960 8.012 16.066 1.00 95.38 270 GLN A CA 1
ATOM 1826 C C . GLN A 1 270 ? 0.023 7.974 14.887 1.00 95.38 270 GLN A C 1
ATOM 1828 O O . GLN A 1 270 ? 0.515 9.025 14.482 1.00 95.38 270 GLN A O 1
ATOM 1833 N N . ASN A 1 271 ? 0.273 6.797 14.309 1.00 95.00 271 ASN A N 1
ATOM 1834 C CA . ASN A 1 271 ? 1.166 6.632 13.166 1.00 95.00 271 ASN A CA 1
ATOM 1835 C C . ASN A 1 271 ? 0.645 7.383 11.938 1.00 95.00 271 ASN A C 1
ATOM 1837 O O . ASN A 1 271 ? 1.388 8.129 11.307 1.00 95.00 271 ASN A O 1
ATOM 1841 N N . ASN A 1 272 ? -0.656 7.286 11.656 1.00 94.25 272 ASN A N 1
ATOM 1842 C CA . ASN A 1 272 ? -1.290 8.050 10.582 1.00 94.25 272 ASN A CA 1
ATOM 1843 C C . ASN A 1 272 ? -1.138 9.565 10.788 1.00 94.25 272 ASN A C 1
ATOM 1845 O O . ASN A 1 272 ? -0.852 10.290 9.838 1.00 94.25 272 ASN A O 1
ATOM 1849 N N . ALA A 1 273 ? -1.291 10.050 12.024 1.00 92.94 273 ALA A N 1
ATOM 1850 C CA . ALA A 1 273 ? -1.081 11.460 12.346 1.00 92.94 273 ALA A CA 1
ATOM 1851 C C . ALA A 1 273 ? 0.394 11.884 12.214 1.00 92.94 273 ALA A C 1
ATOM 1853 O O . ALA A 1 273 ? 0.665 12.999 11.772 1.00 92.94 273 ALA A O 1
ATOM 1854 N N . CYS A 1 274 ? 1.334 10.998 12.555 1.00 95.94 274 CYS A N 1
ATOM 1855 C CA . CYS A 1 274 ? 2.765 11.222 12.373 1.00 95.94 274 CYS A CA 1
ATOM 1856 C C . CYS A 1 274 ? 3.130 11.321 10.886 1.00 95.94 274 CYS A C 1
ATOM 1858 O O . CYS A 1 274 ? 3.736 12.305 10.467 1.00 95.94 274 CYS A O 1
ATOM 1860 N N . HIS A 1 275 ? 2.682 10.366 10.065 1.00 93.31 275 HIS A N 1
ATOM 1861 C CA . HIS A 1 275 ? 2.911 10.373 8.615 1.00 93.31 275 HIS A CA 1
ATOM 1862 C C . HIS A 1 275 ? 2.242 11.566 7.921 1.00 93.31 275 HIS A C 1
ATOM 1864 O O . HIS A 1 275 ? 2.819 12.153 7.010 1.00 93.31 275 HIS A O 1
ATOM 1870 N N . ALA A 1 276 ? 1.065 11.992 8.385 1.00 92.12 276 ALA A N 1
ATOM 1871 C CA . ALA A 1 276 ? 0.397 13.191 7.877 1.00 92.12 276 ALA A CA 1
ATOM 1872 C C . ALA A 1 276 ? 1.147 14.501 8.190 1.00 92.12 276 ALA A C 1
ATOM 1874 O O . ALA A 1 276 ? 0.877 15.521 7.557 1.00 92.12 276 ALA A O 1
ATOM 1875 N N . ALA A 1 277 ? 2.068 14.49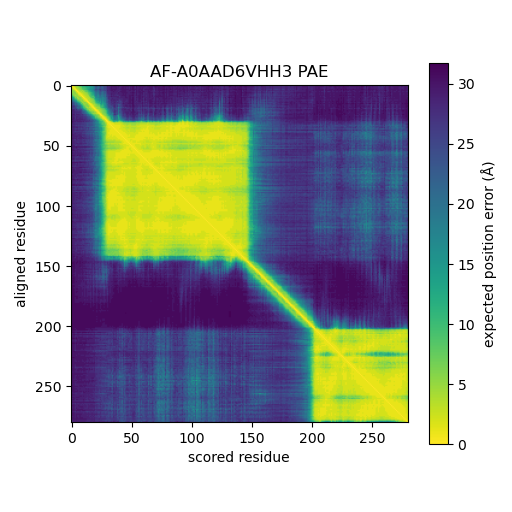4 9.159 1.00 90.69 277 ALA A N 1
ATOM 1876 C CA . ALA A 1 277 ? 2.892 15.649 9.511 1.00 90.69 277 ALA A CA 1
ATOM 1877 C C . ALA A 1 277 ? 4.184 15.755 8.674 1.00 90.69 277 ALA A C 1
ATOM 1879 O O . ALA A 1 277 ? 4.924 16.728 8.831 1.00 90.69 277 ALA A O 1
ATOM 1880 N N . ILE A 1 278 ? 4.461 14.786 7.794 1.00 89.81 278 ILE A N 1
ATOM 1881 C CA . ILE A 1 278 ? 5.638 14.795 6.920 1.00 89.81 278 ILE A CA 1
ATOM 1882 C C . ILE A 1 278 ? 5.426 15.837 5.805 1.00 89.81 278 ILE A C 1
ATOM 1884 O O . ILE A 1 278 ? 4.432 15.750 5.079 1.00 89.81 278 ILE A O 1
ATOM 1888 N N . PRO A 1 279 ? 6.322 16.830 5.647 1.00 79.81 279 PRO A N 1
ATOM 1889 C CA . PRO A 1 279 ? 6.224 17.804 4.567 1.00 79.81 279 PRO A CA 1
ATOM 1890 C C . PRO A 1 279 ? 6.387 17.120 3.199 1.00 79.81 279 PRO A C 1
ATOM 1892 O O . PRO A 1 279 ? 7.208 16.214 3.045 1.00 79.81 279 PRO A O 1
ATOM 1895 N N . ALA A 1 280 ? 5.573 17.557 2.233 1.00 61.19 280 ALA A N 1
ATOM 1896 C CA . ALA A 1 280 ? 5.553 17.052 0.858 1.00 61.19 280 ALA A CA 1
ATOM 1897 C C . ALA A 1 280 ? 6.804 17.432 0.052 1.00 61.19 280 ALA A C 1
ATOM 1899 O O . ALA A 1 280 ? 7.329 18.550 0.267 1.00 61.19 280 ALA A O 1
#

pLDDT: mean 78.27, std 23.18, range [33.38, 98.75]

Foldseek 3Di:
DDDDDDDDDDPPPPDDDDPDPDDPDPDPDPCQFFLAQADQWAKDWDACWVHFLWIWIATPPCPQQVDGTDLFVLVRLVSNLVSSVPPRVTDPSNSVLSVQLSVQLVVDDRSFCNSRQSSCVSVVHHDVRLCPFTADRVNDGDPPSNDDDPPPPPPPDDDDDDDDDDDDDDDDDDDDDDDDDDDDDDDDDDDDDDDDPPPDPQDQPQPQADQVLNQAQFGWHADDCGIDGPNDDDNDPLVSQLVSLVVSLVVNQVCVVVVSPDHSVVSVVSSVVSNVPRDD

Solvent-accessible surface area (backbone atoms only — not comparable to full-atom values): 17259 Å² total; per-residue (Å²): 142,83,87,84,78,83,79,84,80,80,80,82,81,80,80,78,78,73,81,82,77,74,74,86,73,78,74,77,77,76,86,53,53,47,37,53,82,29,66,82,80,41,54,44,59,46,61,54,55,92,77,38,57,21,32,29,32,28,47,68,53,48,85,64,36,76,56,75,60,35,56,51,57,67,61,52,47,50,51,46,47,49,38,31,65,77,68,22,62,31,39,73,52,22,52,51,44,39,52,50,16,44,55,41,21,69,74,28,61,84,65,29,19,38,17,36,27,38,28,19,43,66,70,72,39,86,63,69,28,24,72,41,66,20,26,38,84,87,55,47,74,46,86,81,35,58,46,74,86,80,76,77,74,78,79,76,78,85,73,83,84,76,81,87,84,81,87,81,92,82,90,79,84,85,84,89,84,88,85,82,91,86,86,82,90,84,88,79,88,87,87,79,88,86,79,86,82,76,70,68,86,69,51,59,69,55,79,61,76,74,39,65,96,74,34,55,46,54,59,29,28,75,42,96,90,33,25,29,39,91,88,44,81,29,74,47,64,60,62,33,47,45,51,21,27,52,54,18,28,53,52,26,34,51,39,24,75,72,64,68,82,53,55,51,69,56,26,52,54,49,31,54,55,37,54,70,63,53,74,131

InterPro domains:
  IPR060484 CLU5d, C-terminal domain [PF27672] (213-277)